Protein AF-A0A6A8LWR1-F1 (afdb_monomer_lite)

InterPro domains:
  IPR032810 CCA-adding enzyme, C-terminal [PF13735] (83-205)
  IPR032828 tRNA nucleotidyltransferase/poly(A) polymerase, RNA and SrmB- binding domain [PF12627] (9-65)
  IPR050264 Bacterial CCA-adding enzyme typ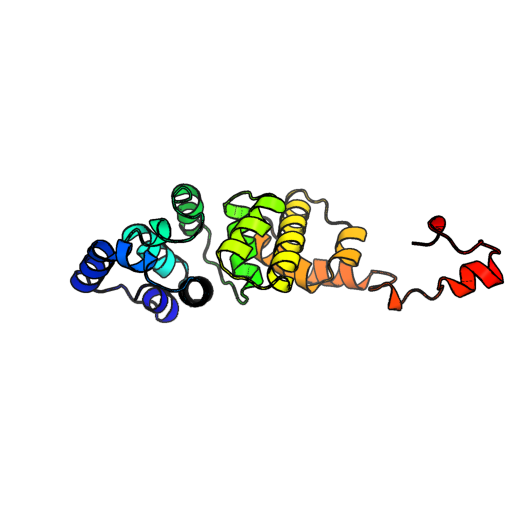e 3 subfamily [PTHR46173] (1-205)

Organism: NCBI:txid1624

Radius of gyration: 21.22 Å; chains: 1; bounding box: 56×38×58 Å

pLDDT: mean 91.08, std 9.25, range [51.62, 98.62]

Secondary structure (DSSP, 8-state):
-HHHHHHHT-PPPHHHHHHHHHTGGGGGGS-HHHHHHHHHHHHTSSSHHHHHHHHHHTTGGGGSTTTTT-HHHHHHHHTSPS----SHHHHHHHHHHHTT--HHHHHHHHHHTT--HHHHHHHHHHHHHHHHHHTT---HHHHHHHHHHHHHHHHHHHHHTT----HHHHHHHHHT-S-SSGGG-S--HHHHHHTS-PPSSGGG-

Structure (mmCIF, N/CA/C/O backbone):
data_AF-A0A6A8LWR1-F1
#
_entry.id   AF-A0A6A8LWR1-F1
#
loop_
_atom_site.group_PDB
_atom_site.id
_atom_site.type_symbol
_atom_site.label_atom_id
_atom_site.label_alt_id
_atom_site.label_comp_id
_atom_site.label_asym_id
_atom_site.label_entity_id
_atom_site.label_seq_id
_atom_site.pdbx_PDB_ins_code
_atom_site.Cartn_x
_atom_site.Cartn_y
_atom_site.Cartn_z
_atom_site.occupancy
_atom_site.B_iso_or_equiv
_atom_site.auth_seq_id
_atom_site.auth_comp_id
_atom_site.auth_asym_id
_atom_site.auth_atom_id
_atom_site.pdbx_PDB_model_num
ATOM 1 N N . ALA A 1 1 ? -17.434 -3.389 13.097 1.00 73.62 1 ALA A N 1
ATOM 2 C CA . ALA A 1 1 ? -18.080 -2.060 13.101 1.00 73.62 1 ALA A CA 1
ATOM 3 C C . ALA A 1 1 ? -17.328 -1.089 12.195 1.00 73.62 1 ALA A C 1
ATOM 5 O O . ALA A 1 1 ? -17.872 -0.743 11.162 1.00 73.62 1 ALA A O 1
ATOM 6 N N . VAL A 1 2 ? -16.062 -0.774 12.485 1.00 79.25 2 VAL A N 1
ATOM 7 C CA . VAL A 1 2 ? -15.245 0.170 11.692 1.00 79.25 2 VAL A CA 1
ATOM 8 C C . VAL A 1 2 ? -15.163 -0.178 10.192 1.00 79.25 2 VAL A C 1
ATOM 10 O O . VAL A 1 2 ? -15.436 0.665 9.344 1.00 79.25 2 VAL A O 1
ATOM 13 N N . ARG A 1 3 ? -14.902 -1.450 9.836 1.00 87.12 3 ARG A N 1
ATOM 14 C CA . ARG A 1 3 ? -14.965 -1.911 8.430 1.00 87.12 3 ARG A CA 1
ATOM 15 C C . ARG A 1 3 ? -16.322 -1.615 7.782 1.00 87.12 3 ARG A C 1
ATOM 17 O O . ARG A 1 3 ? -16.387 -1.202 6.631 1.00 87.12 3 ARG A O 1
ATOM 24 N N . PHE A 1 4 ? -17.413 -1.842 8.509 1.00 77.12 4 PHE A N 1
ATOM 25 C CA . PHE A 1 4 ? -18.757 -1.627 7.981 1.00 77.12 4 PHE A CA 1
ATOM 26 C C . PHE A 1 4 ? -19.045 -0.143 7.754 1.00 77.12 4 PHE A C 1
ATOM 28 O O . PHE A 1 4 ? -19.647 0.167 6.732 1.00 77.12 4 PHE A O 1
ATOM 35 N N . GLY A 1 5 ? -18.557 0.755 8.618 1.00 75.38 5 GLY A N 1
ATOM 36 C CA . GLY A 1 5 ? -18.636 2.199 8.379 1.00 75.38 5 GLY A CA 1
ATOM 37 C C . GLY A 1 5 ? -17.991 2.593 7.048 1.00 75.38 5 GLY A C 1
ATOM 38 O O . GLY A 1 5 ? -18.550 3.386 6.297 1.00 75.38 5 GLY A O 1
ATOM 39 N N . SER A 1 6 ? -16.887 1.933 6.679 1.00 80.69 6 SER A N 1
ATOM 40 C CA . SER A 1 6 ? -16.267 2.113 5.363 1.00 80.69 6 SER A CA 1
ATOM 41 C C . SER A 1 6 ? -17.041 1.483 4.197 1.00 80.69 6 SER A C 1
ATOM 43 O O . SER A 1 6 ? -17.191 2.092 3.137 1.00 80.69 6 SER A O 1
ATOM 45 N N . GLN A 1 7 ? -17.526 0.250 4.355 1.00 79.62 7 GLN A N 1
ATOM 46 C CA . GLN A 1 7 ? -18.197 -0.482 3.274 1.00 79.62 7 GLN A CA 1
ATOM 47 C C . GLN A 1 7 ? -19.598 0.053 2.961 1.00 79.62 7 GLN A C 1
ATOM 49 O O . GLN A 1 7 ? -20.022 0.015 1.808 1.00 79.62 7 GLN A O 1
ATOM 54 N N . LEU A 1 8 ? -20.312 0.520 3.984 1.00 79.12 8 LEU A N 1
ATOM 55 C CA . LEU A 1 8 ? -21.716 0.921 3.910 1.00 79.12 8 LEU A CA 1
ATOM 56 C C . LEU A 1 8 ? -21.918 2.434 4.081 1.00 79.12 8 LEU A C 1
ATOM 58 O O . LEU A 1 8 ? -23.056 2.884 4.018 1.00 79.12 8 LEU A O 1
ATOM 62 N N . ASP A 1 9 ? -20.838 3.203 4.259 1.00 77.44 9 ASP A N 1
ATOM 63 C CA . ASP A 1 9 ? -20.858 4.669 4.356 1.00 77.44 9 ASP A CA 1
ATOM 64 C C . ASP A 1 9 ? -21.800 5.187 5.458 1.00 77.44 9 ASP A C 1
ATOM 66 O O . ASP A 1 9 ? -22.631 6.069 5.250 1.00 77.44 9 ASP A O 1
ATOM 70 N N . PHE A 1 10 ? -21.694 4.596 6.652 1.00 78.25 10 PHE A N 1
ATOM 71 C CA . PHE A 1 10 ? -22.431 5.039 7.836 1.00 78.25 10 PHE A CA 1
ATOM 72 C C . PHE A 1 10 ? -21.485 5.342 8.991 1.00 78.25 10 PHE A C 1
ATOM 74 O O . PHE A 1 10 ? -20.369 4.829 9.070 1.00 78.25 10 PHE A O 1
ATOM 81 N N . LYS A 1 11 ? -21.971 6.159 9.922 1.00 78.94 11 LYS A N 1
ATOM 82 C CA . LYS A 1 11 ? -21.266 6.504 11.152 1.00 78.94 11 LYS A CA 1
ATOM 83 C C . LYS A 1 11 ? -21.634 5.526 12.260 1.00 78.94 11 LYS A C 1
ATOM 85 O O . LYS A 1 11 ? -22.820 5.321 12.522 1.00 78.94 11 LYS A O 1
ATOM 90 N N . VAL A 1 12 ? -20.636 4.957 12.931 1.00 83.12 12 VAL A N 1
ATOM 91 C CA . VAL A 1 12 ? -20.882 4.107 14.104 1.00 83.12 12 VAL A CA 1
ATOM 92 C C . VAL A 1 12 ? -21.600 4.911 15.196 1.00 83.12 12 VAL A C 1
ATOM 94 O O . VAL A 1 12 ? -21.228 6.043 15.509 1.00 83.12 12 VAL A O 1
ATOM 97 N N . GLU A 1 13 ? -22.658 4.318 15.746 1.00 90.31 13 GLU A N 1
ATOM 98 C CA . GLU A 1 13 ? -23.455 4.869 16.843 1.00 90.31 13 GLU A CA 1
ATOM 99 C C . GLU A 1 13 ? -22.576 5.115 18.089 1.00 90.31 13 GLU A C 1
ATOM 101 O O . GLU A 1 13 ? -21.573 4.430 18.295 1.00 90.31 13 GLU A O 1
ATOM 106 N N . LEU A 1 14 ? -22.887 6.148 18.878 1.00 88.94 14 LEU A N 1
ATOM 107 C CA . LEU A 1 14 ? -21.969 6.688 19.887 1.00 88.94 14 LEU A CA 1
ATOM 108 C C . LEU A 1 14 ? -21.644 5.685 21.003 1.00 88.94 14 LEU A C 1
ATOM 110 O O . LEU A 1 14 ? -20.476 5.554 21.377 1.00 88.94 14 LEU A O 1
ATOM 114 N N . ASP A 1 15 ? -22.635 4.957 21.511 1.00 92.00 15 ASP A N 1
ATOM 115 C CA . ASP A 1 15 ? -22.423 3.956 22.557 1.00 92.00 15 ASP A CA 1
ATOM 116 C C . ASP A 1 15 ? -21.593 2.787 22.025 1.00 92.00 15 ASP A C 1
ATOM 118 O O . ASP A 1 15 ? -20.645 2.337 22.675 1.00 92.00 15 ASP A O 1
ATOM 122 N N . THR A 1 16 ? -21.864 2.365 20.789 1.00 90.25 16 THR A N 1
ATOM 123 C CA . THR A 1 16 ? -21.061 1.367 20.075 1.00 90.25 16 THR A CA 1
ATOM 124 C C . THR A 1 16 ? -19.616 1.838 19.894 1.00 90.25 16 THR A C 1
ATOM 126 O O . THR A 1 16 ? -18.676 1.081 20.141 1.00 90.25 16 THR A O 1
ATOM 129 N N . PHE A 1 17 ? -19.411 3.094 19.502 1.00 91.94 17 PHE A N 1
ATOM 130 C CA . PHE A 1 17 ? -18.089 3.694 19.345 1.00 91.94 17 PHE A CA 1
ATOM 131 C C . PHE A 1 17 ? -17.318 3.705 20.674 1.00 91.94 17 PHE A C 1
ATOM 133 O O . PHE A 1 17 ? -16.168 3.261 20.738 1.00 91.94 17 PHE A O 1
ATOM 140 N N . ASN A 1 18 ? -17.966 4.150 21.753 1.00 91.81 18 ASN A N 1
ATOM 141 C CA . ASN A 1 18 ? -17.380 4.188 23.092 1.00 91.81 18 ASN A CA 1
ATOM 142 C C . ASN A 1 18 ? -17.035 2.782 23.596 1.00 91.81 18 ASN A C 1
ATOM 144 O O . ASN A 1 18 ? -15.966 2.573 24.177 1.00 91.81 18 ASN A O 1
ATOM 148 N N . ALA A 1 19 ? -17.899 1.800 23.326 1.00 93.06 19 ALA A N 1
ATOM 149 C CA . ALA A 1 19 ? -17.640 0.404 23.641 1.00 93.06 19 ALA A CA 1
ATOM 150 C C . ALA A 1 19 ? -16.419 -0.134 22.880 1.00 93.06 19 ALA A C 1
ATOM 152 O O . ALA A 1 19 ? -15.588 -0.811 23.486 1.00 93.06 19 ALA A O 1
ATOM 153 N N . ILE A 1 20 ? -16.256 0.193 21.592 1.00 92.31 20 ILE A N 1
ATOM 154 C CA . ILE A 1 20 ? -15.068 -0.200 20.815 1.00 92.31 20 ILE A CA 1
ATOM 155 C C . ILE A 1 20 ? -13.811 0.420 21.421 1.00 92.31 20 ILE A C 1
ATOM 157 O O . ILE A 1 20 ? -12.854 -0.300 21.687 1.00 92.31 20 ILE A O 1
ATOM 161 N N . LYS A 1 21 ? -13.820 1.730 21.692 1.00 93.06 21 LYS A N 1
ATOM 162 C CA . LYS A 1 21 ? -12.658 2.430 22.253 1.00 93.06 21 LYS A CA 1
ATOM 163 C C . LYS A 1 21 ? -12.248 1.874 23.618 1.00 93.06 21 LYS A C 1
ATOM 165 O O . LYS A 1 21 ? -11.067 1.650 23.854 1.00 93.06 21 LYS A O 1
ATOM 170 N N . LYS A 1 22 ? -13.215 1.598 24.501 1.00 94.69 22 LYS A N 1
ATOM 171 C CA . LYS A 1 22 ? -12.967 1.001 25.826 1.00 94.69 22 LYS A CA 1
ATOM 172 C C . LYS A 1 22 ? -12.349 -0.399 25.732 1.00 94.69 22 LYS A C 1
ATOM 174 O O . LYS A 1 22 ? -11.540 -0.776 26.576 1.00 94.69 22 LYS A O 1
ATOM 179 N N . ASN A 1 23 ? -12.731 -1.167 24.714 1.00 94.00 23 ASN A N 1
ATOM 180 C CA . ASN A 1 23 ? -12.333 -2.563 24.541 1.00 94.00 23 ASN A CA 1
ATOM 181 C C . ASN A 1 23 ? -11.267 -2.771 23.452 1.00 94.00 23 ASN A C 1
ATOM 183 O O . ASN A 1 23 ? -10.997 -3.911 23.082 1.00 94.00 23 ASN A O 1
ATOM 187 N N . SER A 1 24 ? -10.647 -1.706 22.939 1.00 92.12 24 SER A N 1
ATOM 188 C CA . SER A 1 24 ? -9.679 -1.763 21.831 1.00 92.12 24 SER A CA 1
ATOM 189 C C . SER A 1 24 ? -8.493 -2.688 22.130 1.00 92.12 24 SER A C 1
ATOM 191 O O . SER A 1 24 ? -8.073 -3.443 21.257 1.00 92.12 24 SER A O 1
ATOM 193 N N . HIS A 1 25 ? -8.045 -2.733 23.387 1.00 92.94 25 HIS A N 1
ATOM 194 C CA . HIS A 1 25 ? -6.998 -3.638 23.874 1.00 92.94 25 HIS A CA 1
ATOM 195 C C . HIS A 1 25 ? -7.298 -5.132 23.677 1.00 92.94 25 HIS A C 1
ATOM 197 O O . HIS A 1 25 ? -6.378 -5.943 23.585 1.00 92.94 25 HIS A O 1
ATOM 203 N N . LEU A 1 26 ? -8.571 -5.527 23.566 1.00 94.00 26 LEU A N 1
ATOM 204 C CA . LEU A 1 26 ? -8.938 -6.920 23.295 1.00 94.00 26 LEU A CA 1
ATOM 205 C C . LEU A 1 26 ? -8.532 -7.369 21.886 1.00 94.00 26 LEU A C 1
ATOM 207 O O . LEU A 1 26 ? -8.500 -8.572 21.624 1.00 94.00 26 LEU A O 1
ATOM 211 N N . LEU A 1 27 ? -8.181 -6.436 20.993 1.00 93.25 27 LEU A N 1
ATOM 212 C CA . LEU A 1 27 ? -7.682 -6.753 19.658 1.00 93.25 27 LEU A CA 1
ATOM 213 C C . LEU A 1 27 ? -6.388 -7.585 19.710 1.00 93.25 27 LEU A C 1
ATOM 215 O O . LEU A 1 27 ? -6.191 -8.431 18.845 1.00 93.25 27 LEU A O 1
ATOM 219 N N . GLU A 1 28 ? -5.578 -7.459 20.771 1.00 92.44 28 GLU A N 1
ATOM 220 C CA . GLU A 1 28 ? -4.393 -8.306 21.004 1.00 92.44 28 GLU A CA 1
ATOM 221 C C . GLU A 1 28 ? -4.725 -9.800 21.145 1.00 92.44 28 GLU A C 1
ATOM 223 O O . GLU A 1 28 ? -3.859 -10.658 20.981 1.00 92.44 28 GLU A O 1
ATOM 228 N N . LYS A 1 29 ? -5.978 -10.134 21.482 1.00 94.62 29 LYS A N 1
ATOM 229 C CA . LYS A 1 29 ? -6.449 -11.522 21.599 1.00 94.62 29 LYS A CA 1
ATOM 230 C C . LYS A 1 29 ? -6.962 -12.083 20.272 1.00 94.62 29 LYS A C 1
ATOM 232 O O . LYS A 1 29 ? -7.339 -13.253 20.212 1.00 94.62 29 LYS A O 1
ATOM 237 N N . ILE A 1 30 ? -7.001 -11.273 19.214 1.00 95.38 30 ILE A N 1
ATOM 238 C CA . ILE A 1 30 ? -7.493 -11.667 17.895 1.00 95.38 30 ILE A CA 1
ATOM 239 C C . ILE A 1 30 ? -6.321 -12.101 17.013 1.00 95.38 30 ILE A C 1
ATOM 241 O O . ILE A 1 30 ? -5.281 -11.452 16.962 1.00 95.38 30 ILE A O 1
ATOM 245 N N . ALA A 1 31 ? -6.504 -13.205 16.286 1.00 96.69 31 ALA A N 1
ATOM 246 C CA . ALA A 1 31 ? -5.520 -13.679 15.317 1.00 96.69 31 ALA A CA 1
ATOM 247 C C . ALA A 1 31 ? -5.224 -12.607 14.253 1.00 96.69 31 ALA A C 1
ATOM 249 O O . ALA A 1 31 ? -6.152 -12.026 13.678 1.00 96.69 31 ALA A O 1
ATOM 250 N N . ILE A 1 32 ? -3.941 -12.386 13.958 1.00 97.12 32 ILE A N 1
ATOM 251 C CA . ILE A 1 32 ? -3.498 -11.331 13.040 1.00 97.12 32 ILE A CA 1
ATOM 252 C C . ILE A 1 32 ? -4.075 -11.514 11.635 1.00 97.12 32 ILE A C 1
ATOM 254 O O . ILE A 1 32 ? -4.455 -10.535 11.007 1.00 97.12 32 ILE A O 1
ATOM 258 N N . GLU A 1 33 ? -4.236 -12.748 11.163 1.00 95.81 33 GLU A N 1
ATOM 259 C CA . GLU A 1 33 ? -4.841 -13.061 9.866 1.00 95.81 33 GLU A CA 1
ATOM 260 C C . GLU A 1 33 ? -6.266 -12.493 9.749 1.00 95.81 33 GLU A C 1
ATOM 262 O O . GLU A 1 33 ? -6.672 -12.022 8.687 1.00 95.81 33 GLU A O 1
ATOM 267 N N . ARG A 1 34 ? -7.032 -12.476 10.850 1.00 96.06 34 ARG A N 1
ATOM 268 C CA . ARG A 1 34 ? -8.371 -11.866 10.865 1.00 96.06 34 ARG A CA 1
ATOM 269 C C . ARG A 1 34 ? -8.287 -10.347 10.814 1.00 96.06 34 ARG A C 1
ATOM 271 O O . ARG A 1 34 ? -9.041 -9.731 10.069 1.00 96.06 34 ARG A O 1
ATOM 278 N N . ILE A 1 35 ? -7.372 -9.753 11.581 1.00 96.00 35 ILE A N 1
ATOM 279 C CA . ILE A 1 35 ? -7.149 -8.299 11.577 1.00 96.00 35 ILE A CA 1
ATOM 280 C C . ILE A 1 35 ? -6.714 -7.845 10.179 1.00 96.00 35 ILE A C 1
ATOM 282 O O . ILE A 1 35 ? -7.239 -6.857 9.675 1.00 96.00 35 ILE A O 1
ATOM 286 N N . HIS A 1 36 ? -5.832 -8.603 9.523 1.00 97.25 36 HIS A N 1
ATOM 287 C CA . HIS A 1 36 ? -5.404 -8.376 8.146 1.00 97.25 36 HIS A CA 1
ATOM 288 C C . HIS A 1 36 ? -6.610 -8.306 7.202 1.00 97.25 36 HIS A C 1
ATOM 290 O O . HIS A 1 36 ? -6.825 -7.276 6.564 1.00 97.25 36 HIS A O 1
ATOM 296 N N . VAL A 1 37 ? -7.439 -9.352 7.140 1.00 96.56 37 VAL A N 1
ATOM 297 C CA . VAL A 1 37 ? -8.595 -9.378 6.225 1.00 96.56 37 VAL A CA 1
ATOM 298 C C . VAL A 1 37 ? -9.526 -8.180 6.445 1.00 96.56 37 VAL A C 1
ATOM 300 O O . VAL A 1 37 ? -10.045 -7.609 5.485 1.00 96.56 37 VAL A O 1
ATOM 303 N N . GLU A 1 38 ? -9.742 -7.779 7.697 1.00 96.00 38 GLU A N 1
ATOM 304 C CA . GLU A 1 38 ? -10.587 -6.628 8.020 1.00 96.00 38 GLU A CA 1
ATOM 305 C C . GLU A 1 38 ? -9.933 -5.288 7.648 1.00 96.00 38 GLU A C 1
ATOM 307 O O . GLU A 1 38 ? -10.632 -4.402 7.158 1.00 96.00 38 GLU A O 1
ATOM 312 N N . TRP A 1 39 ? -8.614 -5.155 7.818 1.00 96.31 39 TRP A N 1
ATOM 313 C CA . TRP A 1 39 ? -7.837 -3.983 7.406 1.00 96.31 39 TRP A CA 1
ATOM 314 C C . TRP A 1 39 ? -7.894 -3.762 5.892 1.00 96.31 39 TRP A C 1
ATOM 316 O O . TRP A 1 39 ? -8.238 -2.671 5.439 1.00 96.31 39 TRP A O 1
ATOM 326 N N . VAL A 1 40 ? -7.649 -4.812 5.105 1.00 97.19 40 VAL A N 1
ATOM 327 C CA . VAL A 1 40 ? -7.724 -4.733 3.638 1.00 97.19 40 VAL A CA 1
ATOM 328 C C . VAL A 1 40 ? -9.138 -4.351 3.206 1.00 97.19 40 VAL A C 1
ATOM 330 O O . VAL A 1 40 ? -9.322 -3.402 2.450 1.00 97.19 40 VAL A O 1
ATOM 333 N N . LYS A 1 41 ? -10.175 -4.998 3.754 1.00 95.94 41 LYS A N 1
ATOM 334 C CA . LYS A 1 41 ? -11.569 -4.657 3.420 1.00 95.94 41 LYS A CA 1
ATOM 335 C C . LYS A 1 41 ? -11.982 -3.243 3.829 1.00 95.94 41 LYS A C 1
ATOM 337 O O . LYS A 1 41 ? -12.896 -2.698 3.216 1.00 95.94 41 LYS A O 1
ATOM 342 N N . LEU A 1 42 ? -11.374 -2.679 4.871 1.00 95.69 42 LEU A N 1
ATOM 343 C CA . LEU A 1 42 ? -11.592 -1.291 5.269 1.00 95.69 42 LEU A CA 1
ATOM 344 C C . LEU A 1 42 ? -11.039 -0.345 4.199 1.00 95.69 42 LEU A C 1
ATOM 346 O O . LEU A 1 42 ? -11.737 0.570 3.784 1.00 95.69 42 LEU A O 1
ATOM 350 N N . LEU A 1 43 ? -9.824 -0.584 3.705 1.00 95.75 43 LEU A N 1
ATOM 351 C CA . LEU A 1 43 ? -9.216 0.260 2.672 1.00 95.75 43 LEU A CA 1
ATOM 352 C C . LEU A 1 43 ? -9.839 0.077 1.277 1.00 95.75 43 LEU A C 1
ATOM 354 O O . LEU A 1 43 ? -9.849 1.021 0.491 1.00 95.75 43 LEU A O 1
ATOM 358 N N . LEU A 1 44 ? -10.396 -1.102 0.990 1.00 95.44 44 LEU A N 1
ATOM 359 C CA . LEU A 1 44 ? -11.162 -1.389 -0.233 1.00 95.44 44 LEU A CA 1
ATOM 360 C C . LEU A 1 44 ? -12.637 -0.952 -0.153 1.00 95.44 44 LEU A C 1
ATOM 362 O O . LEU A 1 44 ? -13.405 -1.179 -1.090 1.00 95.44 44 LEU A O 1
ATOM 366 N N . GLY A 1 45 ? -13.073 -0.393 0.979 1.00 92.44 45 GLY A N 1
ATOM 367 C CA . GLY A 1 45 ? -14.456 0.030 1.182 1.00 92.44 45 GLY A CA 1
ATOM 368 C C . GLY A 1 45 ? -14.869 1.193 0.276 1.00 92.44 45 GLY A C 1
ATOM 369 O O . GLY A 1 45 ? -14.048 1.839 -0.370 1.00 92.44 45 GLY A O 1
ATOM 370 N N . LYS A 1 46 ? -16.173 1.487 0.244 1.00 89.56 46 LYS A N 1
ATOM 371 C CA . LYS A 1 46 ? -16.724 2.610 -0.532 1.00 89.56 46 LYS A CA 1
ATOM 372 C C . LYS A 1 46 ? -16.218 3.958 -0.007 1.00 89.56 46 LYS A C 1
ATOM 374 O O . LYS A 1 46 ? -15.958 4.859 -0.796 1.00 89.56 46 LYS A O 1
ATOM 379 N N . ASN A 1 47 ? -16.082 4.078 1.313 1.00 90.44 47 ASN A N 1
ATOM 380 C CA . ASN A 1 47 ? -15.555 5.256 1.991 1.00 90.44 47 ASN A CA 1
ATOM 381 C C . ASN A 1 47 ? -14.405 4.851 2.938 1.00 90.44 47 ASN A C 1
ATOM 383 O O . ASN A 1 47 ? -14.605 4.683 4.148 1.00 90.44 47 ASN A O 1
ATOM 387 N N . PRO A 1 48 ? -13.184 4.623 2.419 1.00 93.50 48 PRO A N 1
ATOM 388 C CA . PRO A 1 48 ? -12.053 4.175 3.234 1.00 93.50 48 PRO A CA 1
ATOM 389 C C . PRO A 1 48 ? -11.637 5.221 4.273 1.00 93.50 48 PRO A C 1
ATOM 391 O O . PRO A 1 48 ? -11.248 4.861 5.383 1.00 93.50 48 PRO A O 1
ATOM 394 N N . LYS A 1 49 ? -11.796 6.516 3.967 1.00 92.88 49 LYS A N 1
ATOM 395 C CA . LYS A 1 49 ? -11.473 7.615 4.887 1.00 92.88 49 LYS A 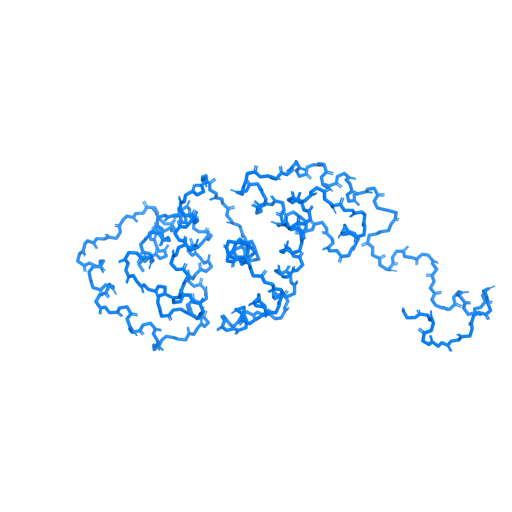CA 1
ATOM 396 C C . LYS A 1 49 ? -12.328 7.590 6.149 1.00 92.88 49 LYS A C 1
ATOM 398 O O . LYS A 1 49 ? -11.782 7.731 7.238 1.00 92.88 49 LYS A O 1
ATOM 403 N N . GLN A 1 50 ? -13.638 7.364 6.032 1.00 91.44 50 GLN A N 1
ATOM 404 C CA . GLN A 1 50 ? -14.508 7.266 7.209 1.00 91.44 50 GLN A CA 1
ATOM 405 C C . GLN A 1 50 ? -14.100 6.093 8.111 1.00 91.44 50 GLN A C 1
ATOM 407 O O . GLN A 1 50 ? -13.951 6.268 9.320 1.00 91.44 50 GLN A O 1
ATOM 412 N N . GLY A 1 51 ? -13.848 4.916 7.526 1.00 92.06 51 GLY A N 1
ATOM 413 C CA . GLY A 1 51 ? -13.370 3.757 8.285 1.00 92.06 51 GLY A CA 1
ATOM 414 C C . GLY A 1 51 ? -12.016 4.005 8.945 1.00 92.06 51 GLY A C 1
ATOM 415 O O . GLY A 1 51 ? -11.828 3.681 10.114 1.00 92.06 51 GLY A O 1
ATOM 416 N N . LEU A 1 52 ? -11.076 4.625 8.229 1.00 94.56 52 LEU A N 1
ATOM 417 C CA . LEU A 1 52 ? -9.758 4.944 8.768 1.00 94.56 52 LEU A CA 1
ATOM 418 C C . LEU A 1 52 ? -9.835 5.993 9.888 1.00 94.56 52 LEU A C 1
ATOM 420 O O . LEU A 1 52 ? -9.138 5.872 10.893 1.00 94.56 52 LEU A O 1
ATOM 424 N N . LYS A 1 53 ? -10.720 6.985 9.764 1.00 94.00 53 LYS A N 1
ATOM 425 C CA . LYS A 1 53 ? -10.974 7.968 10.820 1.00 94.00 53 LYS A CA 1
ATOM 426 C C . LYS A 1 53 ? -11.478 7.288 12.092 1.00 94.00 53 LYS A C 1
ATOM 428 O O . LYS A 1 53 ? -10.932 7.515 13.165 1.00 94.00 53 LYS A O 1
ATOM 433 N N . GLU A 1 54 ? -12.470 6.410 11.978 1.00 92.94 54 GLU A N 1
ATOM 434 C CA . GLU A 1 54 ? -12.977 5.650 13.125 1.00 92.94 54 GLU A CA 1
ATOM 435 C C . GLU A 1 54 ? -11.913 4.714 13.719 1.00 92.94 54 GLU A C 1
ATOM 437 O O . GLU A 1 54 ? -11.806 4.606 14.940 1.00 92.94 54 GLU A O 1
ATOM 442 N N . PHE A 1 55 ? -11.090 4.076 12.883 1.00 95.31 55 PHE A N 1
ATOM 443 C CA . PHE A 1 55 ? -9.961 3.243 13.314 1.00 95.31 55 PHE A CA 1
ATOM 444 C C . PHE A 1 55 ? -8.949 4.021 14.172 1.00 95.31 55 PHE A C 1
ATOM 446 O O . PHE A 1 55 ? -8.448 3.497 15.170 1.00 95.31 55 PHE A O 1
ATOM 453 N N . LEU A 1 56 ? -8.685 5.280 13.812 1.00 95.75 56 LEU A N 1
ATOM 454 C CA . LEU A 1 56 ? -7.817 6.181 14.568 1.00 95.75 56 LEU A CA 1
ATOM 455 C C . LEU A 1 56 ? -8.491 6.692 15.848 1.00 95.75 56 LEU A C 1
ATOM 457 O O . LEU A 1 56 ? -7.905 6.584 16.924 1.00 95.75 56 LEU A O 1
ATOM 461 N N . ASP A 1 57 ? -9.731 7.180 15.759 1.00 94.69 57 ASP A N 1
ATOM 462 C CA . ASP A 1 57 ? -10.450 7.784 16.891 1.00 94.69 57 ASP A CA 1
ATOM 463 C C . ASP A 1 57 ? -10.748 6.762 18.017 1.00 94.69 57 ASP A C 1
ATOM 465 O O . ASP A 1 57 ? -10.788 7.115 19.207 1.00 94.69 57 ASP A O 1
ATOM 469 N N . THR A 1 58 ? -10.933 5.486 17.646 1.00 94.44 58 THR A N 1
ATOM 470 C CA . THR A 1 58 ? -11.100 4.343 18.570 1.00 94.44 58 THR A CA 1
ATOM 471 C C . THR A 1 58 ? -9.783 3.742 19.063 1.00 94.44 58 THR A C 1
ATOM 473 O O . THR A 1 58 ? -9.802 2.851 19.911 1.00 94.44 58 THR A O 1
ATOM 476 N N . GLU A 1 59 ? -8.647 4.232 18.566 1.00 95.69 59 GLU A N 1
ATOM 477 C CA . GLU A 1 59 ? -7.296 3.787 18.921 1.00 95.69 59 GLU A CA 1
ATOM 478 C C . GLU A 1 59 ? -6.979 2.315 18.607 1.00 95.69 59 GLU A C 1
ATOM 480 O O . GLU A 1 59 ? -6.001 1.767 19.116 1.00 95.69 59 GLU A O 1
ATOM 485 N N . LEU A 1 60 ? -7.757 1.669 17.730 1.00 95.50 60 LEU A N 1
ATOM 486 C CA . LEU A 1 60 ? -7.525 0.275 17.331 1.00 95.50 60 LEU A CA 1
ATOM 487 C C . LEU A 1 60 ? -6.133 0.071 16.722 1.00 95.50 60 LEU A C 1
ATOM 489 O O . LEU A 1 60 ? -5.510 -0.964 16.948 1.00 95.50 60 LEU A O 1
ATOM 493 N N . TYR A 1 61 ? -5.620 1.083 16.015 1.00 96.00 61 TYR A N 1
ATOM 494 C CA . TYR A 1 61 ? -4.289 1.063 15.407 1.00 96.00 61 TYR A CA 1
ATOM 495 C C . TYR A 1 61 ? -3.159 0.765 16.403 1.00 96.00 61 TYR A C 1
ATOM 497 O O . TYR A 1 61 ? -2.152 0.178 16.014 1.00 96.00 61 TYR A O 1
ATOM 505 N N . LYS A 1 62 ? -3.320 1.114 17.689 1.00 96.00 62 LYS A N 1
ATOM 506 C CA . LYS A 1 62 ? -2.296 0.882 18.721 1.00 96.00 62 LYS A CA 1
ATOM 507 C C . LYS A 1 62 ? -2.017 -0.602 18.956 1.00 96.00 62 LYS A C 1
ATOM 509 O O . LYS A 1 62 ? -0.916 -0.940 19.380 1.00 96.00 62 LYS A O 1
ATOM 514 N N . TYR A 1 63 ? -2.993 -1.454 18.645 1.00 95.50 63 TYR A N 1
ATOM 515 C CA . TYR A 1 63 ? -2.960 -2.902 18.846 1.00 95.50 63 TYR A CA 1
ATOM 516 C C . TYR A 1 63 ? -2.734 -3.675 17.539 1.00 95.50 63 TYR A C 1
ATOM 518 O O . TYR A 1 63 ? -2.853 -4.900 17.508 1.00 95.50 63 TYR A O 1
ATOM 526 N N . CYS A 1 64 ? -2.419 -2.973 16.447 1.00 95.62 64 CYS A N 1
ATOM 527 C CA . CYS A 1 64 ? -2.059 -3.578 15.173 1.00 95.62 64 CYS A CA 1
ATOM 528 C C . CYS A 1 64 ? -0.529 -3.670 15.016 1.00 95.62 64 CYS A C 1
ATOM 530 O O . CYS A 1 64 ? 0.191 -2.772 15.467 1.00 95.62 64 CYS A O 1
ATOM 532 N N . PRO A 1 65 ? -0.001 -4.719 14.354 1.00 95.19 65 PRO A N 1
ATOM 533 C CA . PRO A 1 65 ? 1.440 -4.893 14.200 1.00 95.19 65 PRO A CA 1
ATOM 534 C C . PRO A 1 65 ? 2.112 -3.691 13.519 1.00 95.19 65 PRO A C 1
ATOM 536 O O . PRO A 1 65 ? 1.745 -3.316 12.405 1.00 95.19 65 PRO A O 1
ATOM 539 N N . LEU A 1 66 ? 3.127 -3.125 14.181 1.00 95.81 66 LEU A N 1
ATOM 540 C CA . LEU A 1 66 ? 3.947 -1.999 13.702 1.00 95.81 66 LEU A CA 1
ATOM 541 C C . LEU A 1 66 ? 3.166 -0.709 13.373 1.00 95.81 66 LEU A C 1
ATOM 543 O O . LEU A 1 66 ? 3.624 0.099 12.569 1.00 95.81 66 LEU A O 1
ATOM 547 N N . PHE A 1 67 ? 1.981 -0.515 13.963 1.00 95.69 67 PHE A N 1
ATOM 548 C CA . PHE A 1 67 ? 1.170 0.698 13.767 1.00 95.69 67 PHE A CA 1
ATOM 549 C C . PHE A 1 67 ? 1.210 1.655 14.965 1.00 95.69 67 PHE A C 1
ATOM 551 O O . PHE A 1 67 ? 0.792 2.805 14.835 1.00 95.69 67 PHE A O 1
ATOM 558 N N . THR A 1 68 ? 1.700 1.216 16.127 1.00 93.06 68 THR A N 1
ATOM 559 C CA . THR A 1 68 ? 1.611 1.954 17.398 1.00 93.06 68 THR A CA 1
ATOM 560 C C . THR A 1 68 ? 2.179 3.378 17.323 1.00 93.06 68 THR A C 1
ATOM 562 O O . THR A 1 68 ? 1.584 4.301 17.877 1.00 93.06 68 THR A O 1
ATOM 565 N N . ASP A 1 69 ? 3.283 3.579 16.604 1.00 93.50 69 ASP A N 1
ATOM 566 C CA . ASP A 1 69 ? 3.965 4.863 16.407 1.00 93.50 69 ASP A CA 1
ATOM 567 C C . ASP A 1 69 ? 3.574 5.579 15.099 1.00 93.50 69 ASP A C 1
ATOM 569 O O . ASP A 1 69 ? 4.131 6.627 14.786 1.00 93.50 69 ASP A O 1
ATOM 573 N N . LYS A 1 70 ? 2.598 5.055 14.346 1.00 95.94 70 LYS A N 1
ATOM 574 C CA . LYS A 1 70 ? 2.244 5.508 12.986 1.00 95.94 70 LYS A CA 1
ATOM 575 C C . LYS A 1 70 ? 1.008 6.386 12.894 1.00 95.94 70 LYS A C 1
ATOM 577 O O . LYS A 1 70 ? 0.409 6.518 11.828 1.00 95.94 70 LYS A O 1
ATOM 582 N N . TYR A 1 71 ? 0.602 7.002 14.002 1.00 96.06 71 TYR A N 1
ATOM 583 C CA . TYR A 1 71 ? -0.599 7.838 14.028 1.00 96.06 71 TYR A CA 1
ATOM 584 C C . TYR A 1 71 ? -0.531 8.996 13.023 1.00 96.06 71 TYR A C 1
ATOM 586 O O . TYR A 1 71 ? -1.503 9.240 12.313 1.00 96.06 71 TYR A O 1
ATOM 594 N N . ALA A 1 72 ? 0.600 9.706 12.946 1.00 96.75 72 ALA A N 1
ATOM 595 C CA . ALA A 1 72 ? 0.740 10.864 12.063 1.00 96.75 72 ALA A CA 1
ATOM 596 C C . ALA A 1 72 ? 0.683 10.455 10.583 1.00 96.75 72 ALA A C 1
ATOM 598 O O . ALA A 1 72 ? -0.020 11.081 9.789 1.00 96.75 72 ALA A O 1
ATOM 599 N N . GLU A 1 73 ? 1.375 9.376 10.227 1.00 97.00 73 GLU A N 1
ATOM 600 C CA . GLU A 1 73 ? 1.395 8.828 8.879 1.00 97.00 73 GLU A CA 1
ATOM 601 C C . GLU A 1 73 ? 0.016 8.285 8.481 1.00 97.00 73 GLU A C 1
ATOM 603 O O . GLU A 1 73 ? -0.499 8.656 7.428 1.00 97.00 73 GLU A O 1
ATOM 608 N N . LEU A 1 74 ? -0.647 7.503 9.341 1.00 96.88 74 LEU A N 1
ATOM 609 C CA . LEU A 1 74 ? -2.015 7.031 9.098 1.00 96.88 74 LEU A CA 1
ATOM 610 C C . LEU A 1 74 ? -2.999 8.197 8.959 1.00 96.88 74 LEU A C 1
ATOM 612 O O . LEU A 1 74 ? -3.815 8.209 8.039 1.00 96.88 74 LEU A O 1
ATOM 616 N N . LYS A 1 75 ? -2.902 9.210 9.827 1.00 96.88 75 LYS A N 1
ATOM 617 C CA . LYS A 1 75 ? -3.740 10.411 9.742 1.00 96.88 75 LYS A CA 1
ATOM 618 C C . LYS A 1 75 ? -3.532 11.148 8.418 1.00 96.88 75 LYS A C 1
ATOM 620 O O . LYS A 1 75 ? -4.504 11.635 7.854 1.00 96.88 75 LYS A O 1
ATOM 625 N N . SER A 1 76 ? -2.311 11.175 7.879 1.00 96.12 76 SER A N 1
ATOM 626 C CA . SER A 1 76 ? -2.025 11.832 6.594 1.00 96.12 76 SER A CA 1
ATOM 627 C C . SER A 1 76 ? -2.787 11.235 5.402 1.00 96.12 76 SER A C 1
ATOM 629 O O . SER A 1 76 ? -3.000 11.928 4.413 1.00 96.12 76 SER A O 1
ATOM 631 N N . ILE A 1 77 ? -3.255 9.983 5.497 1.00 95.88 77 ILE A N 1
ATOM 632 C CA . ILE A 1 77 ? -4.097 9.351 4.468 1.00 95.88 77 ILE A CA 1
ATOM 633 C C . ILE A 1 77 ? -5.477 10.025 4.398 1.00 95.88 77 ILE A C 1
ATOM 635 O O . ILE A 1 77 ? -6.069 10.108 3.323 1.00 95.88 77 ILE A O 1
ATOM 639 N N . LEU A 1 78 ? -5.990 10.539 5.522 1.00 94.94 78 LEU A N 1
ATOM 640 C CA . LEU A 1 78 ? -7.272 11.252 5.564 1.00 94.94 78 LEU A CA 1
ATOM 641 C C . LEU A 1 78 ? -7.220 12.595 4.823 1.00 94.94 78 LEU A C 1
ATOM 643 O O . LEU A 1 78 ? -8.251 13.048 4.333 1.00 94.94 78 LEU A O 1
ATOM 647 N N . GLU A 1 79 ? -6.028 13.185 4.711 1.00 94.00 79 GLU A N 1
ATOM 648 C CA . GLU A 1 79 ? -5.780 14.468 4.039 1.00 94.00 79 GLU A CA 1
ATOM 649 C C . GLU A 1 79 ? -5.612 14.329 2.515 1.00 94.00 79 GLU A C 1
ATOM 651 O O . GLU A 1 79 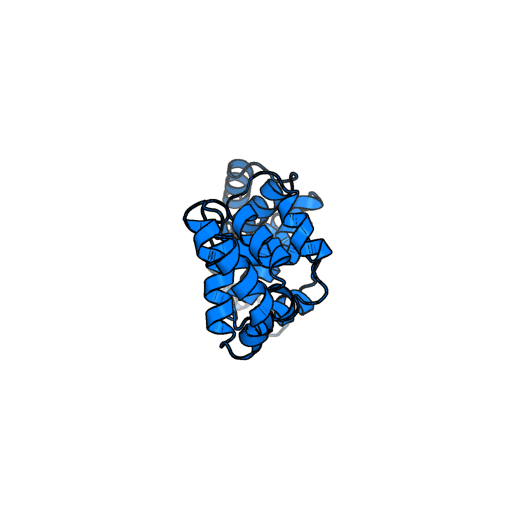? -5.511 15.326 1.803 1.00 94.00 79 GLU A O 1
ATOM 656 N N . LEU A 1 80 ? -5.561 13.099 1.990 1.00 92.44 80 LEU A N 1
ATOM 657 C CA . LEU A 1 80 ? -5.499 12.854 0.547 1.00 92.44 80 LEU A CA 1
ATOM 658 C C . LEU A 1 80 ? -6.810 13.270 -0.127 1.00 92.44 80 LEU A C 1
ATOM 660 O O . LEU A 1 80 ? -7.856 13.334 0.517 1.00 92.44 80 LEU A O 1
ATOM 664 N N . SER A 1 81 ? -6.794 13.497 -1.442 1.00 88.19 81 SER A N 1
ATOM 665 C CA . SER A 1 81 ? -8.035 13.574 -2.223 1.00 88.19 81 SER A CA 1
ATOM 666 C C . SER A 1 81 ? -8.803 12.251 -2.138 1.00 88.19 81 SER A C 1
ATOM 668 O O . SER A 1 81 ? -8.292 11.242 -1.648 1.00 88.19 81 SER A O 1
ATOM 670 N N . ASP A 1 82 ? -10.078 12.252 -2.522 1.00 87.75 82 ASP A N 1
ATOM 671 C CA . ASP A 1 82 ? -10.846 11.008 -2.529 1.00 87.75 82 ASP A CA 1
ATOM 672 C C . ASP A 1 82 ? -10.177 9.978 -3.433 1.00 87.75 82 ASP A C 1
ATOM 674 O O . ASP A 1 82 ? -9.807 10.258 -4.574 1.00 87.75 82 ASP A O 1
ATOM 678 N N . PHE A 1 83 ? -9.993 8.784 -2.881 1.00 92.94 83 PHE A N 1
ATOM 679 C CA . PHE A 1 83 ? -9.246 7.719 -3.516 1.00 92.94 83 PHE A CA 1
ATOM 680 C C . PHE A 1 83 ? -10.015 6.411 -3.461 1.00 92.94 83 PHE A C 1
ATOM 682 O O . PHE A 1 83 ? -10.850 6.179 -2.585 1.00 92.94 83 PHE A O 1
ATOM 689 N N . LYS A 1 84 ? -9.679 5.538 -4.405 1.00 93.50 84 LYS A N 1
ATOM 690 C CA . LYS A 1 84 ? -10.180 4.176 -4.470 1.00 93.50 84 LYS A CA 1
ATOM 691 C C . LYS A 1 84 ? -9.006 3.226 -4.637 1.00 93.50 84 LYS A C 1
ATOM 693 O O . LYS A 1 84 ? -8.132 3.461 -5.472 1.00 93.50 84 LYS A O 1
ATOM 698 N N . LEU A 1 85 ? -9.034 2.166 -3.846 1.00 96.25 85 LEU A N 1
ATOM 699 C CA . LEU A 1 85 ? -8.148 1.019 -3.955 1.00 96.25 85 LEU A CA 1
ATOM 700 C C . LEU A 1 85 ? -9.008 -0.185 -4.345 1.00 96.25 85 LEU A C 1
ATOM 702 O O . LEU A 1 85 ? -10.171 -0.279 -3.947 1.00 96.25 85 LEU A O 1
ATOM 706 N N . ASN A 1 86 ? -8.453 -1.076 -5.151 1.00 95.00 86 ASN A N 1
ATOM 707 C CA . ASN A 1 86 ? -9.149 -2.215 -5.737 1.00 95.00 86 ASN A CA 1
ATOM 708 C C . ASN A 1 86 ? -8.521 -3.548 -5.324 1.00 95.00 86 ASN A C 1
ATOM 710 O O . ASN A 1 86 ? -9.219 -4.561 -5.337 1.00 95.00 86 ASN A O 1
ATOM 714 N N . THR A 1 87 ? -7.241 -3.556 -4.942 1.00 97.75 87 THR A N 1
ATOM 715 C CA . THR A 1 87 ? -6.524 -4.781 -4.572 1.00 97.75 87 THR A CA 1
ATOM 716 C C . THR A 1 87 ? -5.764 -4.649 -3.252 1.00 97.75 87 THR A C 1
ATOM 718 O O . THR A 1 87 ? -5.501 -3.549 -2.762 1.00 97.75 87 THR A O 1
ATOM 721 N N . GLU A 1 88 ? -5.416 -5.793 -2.660 1.00 98.06 88 GLU A N 1
ATOM 722 C CA . GLU A 1 88 ? -4.608 -5.861 -1.438 1.00 98.06 88 GLU A CA 1
ATOM 723 C C . GLU A 1 88 ? -3.215 -5.243 -1.651 1.00 98.06 88 GLU A C 1
ATOM 725 O O . GLU A 1 88 ? -2.700 -4.541 -0.780 1.00 98.06 88 GLU A O 1
ATOM 730 N N . GLU A 1 89 ? -2.628 -5.450 -2.827 1.00 98.38 89 GLU A N 1
ATOM 731 C CA . GLU A 1 89 ? -1.343 -4.885 -3.222 1.00 98.38 89 GLU A CA 1
ATOM 732 C C . GLU A 1 89 ? -1.380 -3.356 -3.191 1.00 98.38 89 GLU A C 1
ATOM 734 O O . GLU A 1 89 ? -0.513 -2.740 -2.576 1.00 98.38 89 GLU A O 1
ATOM 739 N N . GLU A 1 90 ? -2.416 -2.735 -3.768 1.00 98.44 90 GLU A N 1
ATOM 740 C CA . GLU A 1 90 ? -2.596 -1.280 -3.729 1.00 98.44 90 GLU A CA 1
ATOM 741 C C . GLU A 1 90 ? -2.697 -0.760 -2.282 1.00 98.44 90 GLU A C 1
ATOM 743 O O . GLU A 1 90 ? -2.064 0.244 -1.939 1.00 98.44 90 GLU A O 1
ATOM 748 N N . CYS A 1 91 ? -3.430 -1.457 -1.402 1.00 98.19 91 CYS A N 1
ATOM 749 C CA . CYS A 1 91 ? -3.534 -1.092 0.016 1.00 98.19 91 CYS A CA 1
ATOM 750 C C . CYS A 1 91 ? -2.167 -1.043 0.704 1.00 98.19 91 CYS A C 1
ATOM 752 O O . CYS A 1 91 ? -1.838 -0.069 1.389 1.00 98.19 91 CYS A O 1
ATOM 754 N N . TRP A 1 92 ? -1.361 -2.086 0.519 1.00 98.44 92 TRP A N 1
ATOM 755 C CA . TRP A 1 92 ? -0.055 -2.182 1.158 1.00 98.44 92 TRP A CA 1
ATOM 756 C C . TRP A 1 92 ? 0.998 -1.284 0.507 1.00 98.44 92 TRP A C 1
ATOM 758 O O . TRP A 1 92 ? 1.860 -0.761 1.218 1.00 98.44 92 TRP A O 1
ATOM 768 N N . THR A 1 93 ? 0.924 -1.036 -0.803 1.00 98.56 93 THR A N 1
ATOM 769 C CA . THR A 1 93 ? 1.811 -0.086 -1.489 1.00 98.56 93 THR A CA 1
ATOM 770 C C . THR A 1 93 ? 1.539 1.348 -1.042 1.00 98.56 93 THR A C 1
ATOM 77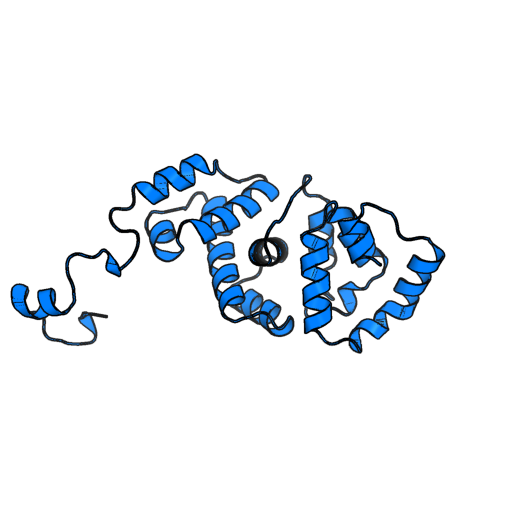2 O O . THR A 1 93 ? 2.496 2.067 -0.748 1.00 98.56 93 THR A O 1
ATOM 775 N N . LEU A 1 94 ? 0.267 1.755 -0.907 1.00 98.12 94 LEU A N 1
ATOM 776 C CA . LEU A 1 94 ? -0.087 3.066 -0.352 1.00 98.12 94 LEU A CA 1
ATOM 777 C C . LEU A 1 94 ? 0.493 3.233 1.052 1.00 98.12 94 LEU A C 1
ATOM 779 O O . LEU A 1 94 ? 1.136 4.240 1.346 1.00 98.12 94 LEU A O 1
ATOM 783 N N . LEU A 1 95 ? 0.283 2.235 1.912 1.00 97.81 95 LEU A N 1
ATOM 784 C CA . LEU A 1 95 ? 0.755 2.290 3.288 1.00 97.81 95 LEU A CA 1
ATOM 785 C C . LEU A 1 95 ? 2.284 2.369 3.357 1.00 97.81 95 LEU A C 1
ATOM 787 O O . LEU A 1 95 ? 2.824 3.164 4.121 1.00 97.81 95 LEU A O 1
ATOM 791 N N . SER A 1 96 ? 2.974 1.594 2.519 1.00 98.06 96 SER A N 1
ATOM 792 C CA . SER A 1 96 ? 4.437 1.590 2.441 1.00 98.06 96 SER A CA 1
ATOM 793 C C . SER A 1 96 ? 5.003 2.944 1.992 1.00 98.06 96 SER A C 1
ATOM 795 O O . SER A 1 96 ? 5.988 3.402 2.572 1.00 98.06 96 SER A O 1
ATOM 797 N N . ASP A 1 97 ? 4.366 3.621 1.023 1.00 97.25 97 ASP A N 1
ATOM 798 C CA . ASP A 1 97 ? 4.752 4.982 0.606 1.00 97.25 97 ASP A CA 1
ATOM 799 C C . ASP A 1 97 ? 4.507 6.010 1.719 1.00 97.25 97 ASP A C 1
ATOM 801 O O . ASP A 1 97 ? 5.381 6.816 2.042 1.00 97.25 97 ASP A O 1
ATOM 805 N N . VAL A 1 98 ? 3.332 5.959 2.350 1.00 96.25 98 VAL A N 1
ATOM 806 C CA . VAL A 1 98 ? 2.939 6.893 3.414 1.00 96.25 98 VAL A CA 1
ATOM 807 C C . VAL A 1 98 ? 3.847 6.760 4.638 1.00 96.25 98 VAL A C 1
ATOM 809 O O . VAL A 1 98 ? 4.260 7.768 5.212 1.00 96.25 98 VAL A O 1
ATOM 812 N N . PHE A 1 99 ? 4.218 5.530 4.998 1.00 96.81 99 PHE A N 1
ATOM 813 C CA . PHE A 1 99 ? 5.143 5.237 6.094 1.00 96.81 99 PHE A CA 1
ATOM 814 C C . PHE A 1 99 ? 6.614 5.454 5.705 1.00 96.81 99 PHE A C 1
ATOM 816 O O . PHE A 1 99 ? 7.485 5.385 6.572 1.00 96.81 99 PHE A O 1
ATOM 823 N N . LYS A 1 100 ? 6.899 5.741 4.424 1.00 95.94 100 LYS A N 1
ATOM 824 C CA . LYS A 1 100 ? 8.248 5.948 3.867 1.00 95.94 100 LYS A CA 1
ATOM 825 C C . LYS A 1 100 ? 9.179 4.762 4.143 1.00 95.94 100 LYS A C 1
ATOM 827 O O . LYS A 1 100 ? 10.334 4.941 4.534 1.00 95.94 100 LYS A O 1
ATOM 832 N N . LEU A 1 101 ? 8.653 3.552 3.976 1.00 96.56 101 LEU A N 1
ATOM 833 C CA . LEU A 1 101 ? 9.365 2.318 4.295 1.00 96.56 101 LEU A CA 1
ATOM 834 C C . LEU A 1 101 ? 10.397 1.962 3.225 1.00 96.56 101 LEU A C 1
ATOM 836 O O . LEU A 1 101 ? 10.186 2.184 2.034 1.00 96.56 101 LEU A O 1
ATOM 840 N N . LYS A 1 102 ? 11.496 1.346 3.664 1.00 96.12 102 LYS A N 1
ATOM 841 C CA . LYS A 1 102 ? 12.453 0.659 2.788 1.00 96.12 102 LYS A CA 1
ATOM 842 C C . LYS A 1 102 ? 12.052 -0.806 2.625 1.00 96.12 102 LYS A C 1
ATOM 844 O O . LYS A 1 102 ? 11.298 -1.336 3.436 1.00 96.12 102 LYS A O 1
ATOM 849 N N . ASP A 1 103 ? 12.620 -1.498 1.643 1.00 96.69 103 ASP A N 1
ATOM 850 C CA . ASP A 1 103 ? 12.294 -2.895 1.306 1.00 96.69 103 ASP A CA 1
ATOM 851 C C . ASP A 1 103 ? 12.333 -3.862 2.506 1.00 96.69 103 ASP A C 1
ATOM 853 O O . ASP A 1 103 ? 11.483 -4.751 2.641 1.00 96.69 103 ASP A O 1
ATOM 857 N N . THR A 1 104 ? 13.304 -3.682 3.410 1.00 96.62 104 THR A N 1
ATOM 858 C CA . THR A 1 104 ? 13.430 -4.477 4.643 1.00 96.62 104 THR A CA 1
ATOM 859 C C . THR A 1 104 ? 12.270 -4.236 5.601 1.00 96.62 104 THR A C 1
ATOM 861 O O . THR A 1 104 ? 11.754 -5.181 6.200 1.00 96.62 104 THR A O 1
ATOM 864 N N . ASP A 1 105 ? 11.826 -2.987 5.706 1.00 97.62 105 ASP A N 1
ATOM 865 C CA . ASP A 1 105 ? 10.751 -2.575 6.602 1.00 97.62 105 ASP A CA 1
ATOM 866 C C . ASP A 1 105 ? 9.387 -2.977 6.029 1.00 97.62 105 ASP A C 1
ATOM 868 O O . ASP A 1 105 ? 8.539 -3.471 6.769 1.00 97.62 105 ASP A O 1
ATOM 872 N N . ILE A 1 106 ? 9.210 -2.880 4.704 1.00 98.12 106 ILE A N 1
ATOM 873 C CA . ILE A 1 106 ? 8.044 -3.414 3.978 1.00 98.12 106 ILE A CA 1
ATOM 874 C C . ILE A 1 106 ? 7.917 -4.919 4.235 1.00 98.12 106 ILE A C 1
ATOM 876 O O . ILE A 1 106 ? 6.851 -5.409 4.614 1.00 98.12 106 ILE A O 1
ATOM 880 N N . SER A 1 107 ? 9.023 -5.659 4.092 1.00 98.00 107 SER A N 1
ATOM 881 C CA . SER A 1 107 ? 9.059 -7.098 4.368 1.00 98.00 107 SER A CA 1
ATOM 882 C C . SER A 1 107 ? 8.676 -7.413 5.813 1.00 98.00 107 SER A C 1
ATOM 884 O O . SER A 1 107 ? 7.882 -8.323 6.053 1.00 98.00 107 SER A O 1
ATOM 886 N N . ASN A 1 108 ? 9.233 -6.678 6.780 1.00 98.19 108 ASN A N 1
ATOM 887 C CA . ASN A 1 108 ? 8.952 -6.882 8.199 1.00 98.19 108 ASN A CA 1
ATOM 888 C C . ASN A 1 108 ? 7.479 -6.601 8.532 1.00 98.19 108 ASN A C 1
ATOM 890 O O . ASN A 1 108 ? 6.828 -7.407 9.203 1.00 98.19 108 ASN A O 1
ATOM 894 N N . LEU A 1 109 ? 6.938 -5.501 8.006 1.00 98.12 109 LEU A N 1
ATOM 895 C CA . LEU A 1 109 ? 5.537 -5.135 8.163 1.00 98.12 109 LEU A CA 1
ATOM 896 C C . LEU A 1 109 ? 4.622 -6.235 7.632 1.00 98.12 109 LEU A C 1
ATOM 898 O O . LEU A 1 109 ? 3.865 -6.834 8.391 1.00 98.12 109 LEU A O 1
ATOM 902 N N . LEU A 1 110 ? 4.736 -6.570 6.353 1.00 98.12 110 LEU A N 1
ATOM 903 C CA . LEU A 1 110 ? 3.840 -7.527 5.710 1.00 98.12 110 LEU A CA 1
ATOM 904 C C . LEU A 1 110 ? 3.930 -8.935 6.316 1.00 98.12 110 LEU A C 1
ATOM 906 O O . LEU A 1 110 ? 2.904 -9.610 6.432 1.00 98.12 110 LEU A O 1
ATOM 910 N N . ARG A 1 111 ? 5.117 -9.373 6.767 1.00 98.19 111 ARG A N 1
ATOM 911 C CA . ARG A 1 111 ? 5.277 -10.636 7.515 1.00 98.19 111 ARG A CA 1
ATOM 912 C C . ARG A 1 111 ? 4.600 -10.586 8.880 1.00 98.19 111 ARG A C 1
ATOM 914 O O . ARG A 1 111 ? 3.957 -11.563 9.267 1.00 98.19 111 ARG A O 1
ATOM 921 N N . SER A 1 112 ? 4.716 -9.463 9.589 1.00 97.69 112 SER A N 1
ATOM 922 C CA . SER A 1 112 ? 4.037 -9.251 10.873 1.00 97.69 112 SER A CA 1
ATOM 923 C C . SER A 1 112 ? 2.519 -9.298 10.713 1.00 97.69 112 SER A C 1
ATOM 925 O O . SER A 1 112 ? 1.838 -9.797 11.600 1.00 97.69 112 SER A O 1
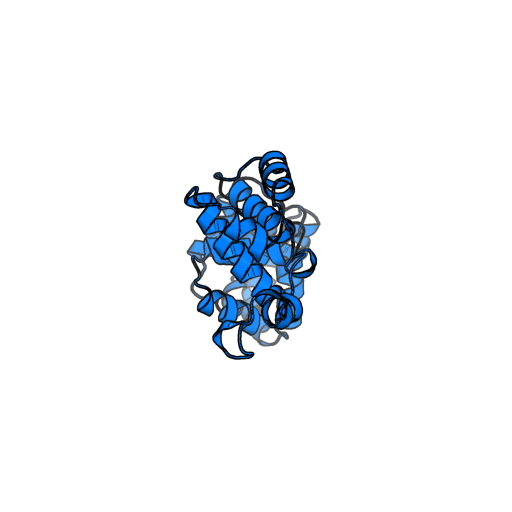ATOM 927 N N . TRP A 1 113 ? 2.013 -8.886 9.548 1.00 97.88 113 TRP A N 1
ATOM 928 C CA . TRP A 1 113 ? 0.612 -8.985 9.132 1.00 97.88 113 TRP A CA 1
ATOM 929 C C . TRP A 1 113 ? 0.230 -10.315 8.459 1.00 97.88 113 TRP A C 1
ATOM 931 O O . TRP A 1 113 ? -0.889 -10.458 7.975 1.00 97.88 113 TRP A O 1
ATOM 941 N N . LYS A 1 114 ? 1.118 -11.320 8.444 1.00 97.56 114 LYS A N 1
ATOM 942 C CA . LYS A 1 114 ? 0.856 -12.662 7.879 1.00 97.56 114 LYS A CA 1
ATOM 943 C C . LYS A 1 114 ? 0.535 -12.669 6.376 1.00 97.56 114 LYS A C 1
ATOM 945 O O . LYS A 1 114 ? -0.128 -13.579 5.886 1.00 97.56 114 LYS A O 1
ATOM 950 N N . SER A 1 115 ? 1.033 -11.680 5.638 1.00 97.12 115 SER A N 1
ATOM 951 C CA . SER A 1 115 ? 0.888 -11.603 4.180 1.00 97.12 115 SER A CA 1
ATOM 952 C C . SER A 1 115 ? 1.716 -12.678 3.475 1.00 97.12 115 SER A C 1
ATOM 954 O O . SER A 1 115 ? 2.760 -13.115 3.973 1.00 97.12 115 SER A O 1
ATOM 956 N N . SER A 1 116 ? 1.280 -13.092 2.284 1.00 97.19 116 SER A N 1
ATOM 957 C CA . SER A 1 116 ? 2.011 -14.086 1.493 1.00 97.19 116 SER A CA 1
ATOM 958 C C . SER A 1 116 ? 3.348 -13.536 0.973 1.00 97.19 116 SER A C 1
ATOM 960 O O . SER A 1 116 ? 3.511 -12.336 0.750 1.00 97.19 116 SER A O 1
ATOM 962 N N . ASN A 1 117 ? 4.313 -14.423 0.701 1.00 97.25 117 ASN A N 1
ATOM 963 C CA . ASN A 1 117 ? 5.589 -14.019 0.093 1.00 97.25 117 ASN A CA 1
ATOM 964 C C . ASN A 1 117 ? 5.409 -13.372 -1.295 1.00 97.25 117 ASN A C 1
ATOM 966 O O . ASN A 1 117 ? 6.261 -12.583 -1.699 1.00 97.25 117 ASN A O 1
ATOM 970 N N . ASN A 1 118 ? 4.332 -13.699 -2.017 1.00 97.75 118 ASN A N 1
ATOM 971 C CA . ASN A 1 118 ? 4.037 -13.095 -3.315 1.00 97.75 118 ASN A CA 1
ATOM 972 C C . ASN A 1 118 ? 3.599 -11.636 -3.150 1.00 97.75 118 ASN A C 1
ATOM 974 O O . ASN A 1 118 ? 4.174 -10.775 -3.808 1.00 97.75 118 ASN A O 1
ATOM 978 N N . ILE A 1 119 ? 2.693 -11.354 -2.205 1.00 98.12 119 ILE A N 1
ATOM 979 C CA . ILE A 1 119 ? 2.286 -9.982 -1.855 1.00 98.12 119 ILE A CA 1
ATOM 980 C C . ILE A 1 119 ? 3.497 -9.166 -1.398 1.00 98.12 119 ILE A C 1
ATOM 982 O O . ILE A 1 119 ? 3.700 -8.056 -1.871 1.00 98.12 119 ILE A O 1
ATOM 986 N N . ILE A 1 120 ? 4.359 -9.732 -0.542 1.00 98.44 120 ILE A N 1
ATOM 987 C CA . ILE A 1 120 ? 5.574 -9.043 -0.074 1.00 98.44 120 ILE A CA 1
ATOM 988 C C . ILE A 1 120 ? 6.451 -8.598 -1.247 1.00 98.44 120 ILE A C 1
ATOM 990 O O . ILE A 1 120 ? 6.831 -7.433 -1.327 1.00 98.44 120 ILE A O 1
ATOM 994 N N . LYS A 1 121 ? 6.759 -9.515 -2.172 1.00 98.25 121 LYS A N 1
ATOM 995 C CA . LYS A 1 121 ? 7.579 -9.199 -3.350 1.00 98.25 121 LYS A CA 1
ATOM 996 C C . LYS A 1 121 ? 6.908 -8.164 -4.248 1.00 98.25 121 LYS A C 1
ATOM 998 O O . LYS A 1 121 ? 7.586 -7.255 -4.717 1.00 98.25 121 LYS A O 1
ATOM 1003 N N . TYR A 1 122 ? 5.600 -8.299 -4.457 1.00 98.56 122 TYR A N 1
ATOM 1004 C CA . TYR A 1 122 ? 4.823 -7.372 -5.269 1.00 98.56 122 TYR A CA 1
ATOM 1005 C C . TYR A 1 122 ? 4.873 -5.958 -4.690 1.00 98.56 122 TYR A C 1
ATOM 1007 O O . TYR A 1 122 ? 5.214 -5.017 -5.397 1.00 98.56 122 TYR A O 1
ATOM 1015 N N . VAL A 1 123 ? 4.582 -5.800 -3.396 1.00 98.62 123 VAL A N 1
ATOM 1016 C CA . VAL A 1 123 ? 4.527 -4.487 -2.743 1.00 98.62 123 VAL A CA 1
ATOM 1017 C C . VAL A 1 123 ? 5.896 -3.812 -2.747 1.00 98.62 123 VAL A C 1
ATOM 1019 O O . VAL A 1 123 ? 5.958 -2.618 -3.011 1.00 98.62 123 VAL A O 1
ATOM 1022 N N . ILE A 1 124 ? 6.990 -4.554 -2.538 1.00 98.56 124 ILE A N 1
ATOM 1023 C CA . ILE A 1 124 ? 8.357 -4.011 -2.646 1.00 98.56 124 ILE A CA 1
ATOM 1024 C C . ILE A 1 124 ? 8.613 -3.461 -4.055 1.00 98.56 124 ILE A C 1
ATOM 1026 O O . ILE A 1 124 ? 9.026 -2.312 -4.211 1.00 98.56 124 ILE A O 1
ATOM 1030 N N . ALA A 1 125 ? 8.320 -4.258 -5.085 1.00 98.38 125 ALA A N 1
ATOM 1031 C CA . ALA A 1 125 ? 8.484 -3.859 -6.480 1.00 98.38 125 ALA A CA 1
ATOM 1032 C C . ALA A 1 125 ? 7.604 -2.647 -6.845 1.00 98.38 125 ALA A C 1
ATOM 1034 O O . ALA A 1 125 ? 8.074 -1.691 -7.467 1.00 98.38 125 ALA A O 1
ATOM 1035 N N . ALA A 1 126 ? 6.347 -2.639 -6.397 1.00 98.50 126 ALA A N 1
ATOM 1036 C CA . ALA A 1 126 ? 5.427 -1.528 -6.597 1.00 98.50 126 ALA A CA 1
ATOM 1037 C C . ALA A 1 126 ? 5.908 -0.258 -5.878 1.00 98.50 126 ALA A C 1
ATOM 1039 O O . ALA A 1 126 ? 5.929 0.808 -6.485 1.00 98.50 126 ALA A O 1
ATOM 1040 N N . SER A 1 127 ? 6.367 -0.351 -4.626 1.00 98.25 127 SER A N 1
ATOM 1041 C CA . SER A 1 127 ? 6.906 0.786 -3.869 1.00 98.25 127 SER A CA 1
ATOM 1042 C C . SER A 1 127 ? 8.165 1.375 -4.510 1.00 98.25 127 SER A C 1
ATOM 1044 O O . SER A 1 127 ? 8.292 2.599 -4.574 1.00 98.25 127 SER A O 1
ATOM 1046 N N . LEU A 1 128 ? 9.054 0.539 -5.059 1.00 97.75 128 LEU A N 1
ATOM 1047 C CA . LEU A 1 128 ? 10.182 0.999 -5.876 1.00 97.75 128 LEU A CA 1
ATOM 1048 C C . LEU A 1 128 ? 9.693 1.777 -7.107 1.00 97.75 128 LEU A C 1
ATOM 1050 O O . LEU A 1 128 ? 10.194 2.867 -7.393 1.00 97.75 128 LEU A O 1
ATOM 1054 N N . CYS A 1 129 ? 8.698 1.242 -7.819 1.00 97.88 129 CYS A N 1
ATOM 1055 C CA . CYS A 1 129 ? 8.116 1.901 -8.986 1.00 97.88 129 CYS A CA 1
ATOM 1056 C C . CYS A 1 129 ? 7.447 3.238 -8.620 1.00 97.88 129 CYS A C 1
ATOM 1058 O O . CYS A 1 129 ? 7.606 4.201 -9.364 1.00 97.88 129 CYS A O 1
ATOM 1060 N N . VAL A 1 130 ? 6.784 3.349 -7.458 1.00 98.19 130 VAL A N 1
ATOM 1061 C CA . VAL A 1 130 ? 6.221 4.622 -6.962 1.00 98.19 130 VAL A CA 1
ATOM 1062 C C . VAL A 1 130 ? 7.319 5.679 -6.830 1.00 98.19 130 VAL A C 1
ATOM 1064 O O . VAL A 1 130 ? 7.148 6.798 -7.314 1.00 98.19 130 VAL A O 1
ATOM 1067 N N . GLN A 1 131 ? 8.466 5.330 -6.231 1.00 96.88 131 GLN A N 1
ATOM 1068 C CA . GLN A 1 131 ? 9.590 6.267 -6.110 1.00 96.88 131 GLN A CA 1
ATOM 1069 C C . GLN A 1 131 ? 10.171 6.641 -7.480 1.00 96.88 131 GLN A C 1
ATOM 1071 O O . GLN A 1 131 ? 10.462 7.811 -7.716 1.00 96.88 131 GLN A O 1
ATOM 1076 N N . LYS A 1 132 ? 10.291 5.687 -8.416 1.00 96.81 132 LYS A N 1
ATOM 1077 C CA . LYS A 1 132 ? 10.752 5.986 -9.783 1.00 96.81 132 LYS A CA 1
ATOM 1078 C C . LYS A 1 132 ? 9.801 6.913 -10.542 1.00 96.81 132 LYS A C 1
ATOM 1080 O O . LYS A 1 132 ? 10.285 7.798 -11.242 1.00 96.81 132 LYS A O 1
ATOM 1085 N N . ILE A 1 133 ? 8.484 6.748 -10.397 1.00 96.75 133 ILE A N 1
ATOM 1086 C CA . ILE A 1 133 ? 7.487 7.655 -10.992 1.00 96.75 133 ILE A CA 1
ATOM 1087 C C . ILE A 1 133 ? 7.639 9.055 -10.393 1.00 96.75 133 ILE A C 1
ATOM 1089 O O . ILE A 1 133 ? 7.779 10.027 -11.130 1.00 96.75 133 ILE A O 1
ATOM 1093 N N . LYS A 1 134 ? 7.701 9.151 -9.060 1.00 96.12 134 LYS A N 1
ATOM 1094 C CA . LYS A 1 134 ? 7.884 10.418 -8.340 1.00 96.12 134 LYS A CA 1
ATOM 1095 C C . LYS A 1 134 ? 9.138 11.178 -8.780 1.00 96.12 134 LYS A C 1
ATOM 1097 O O . LYS A 1 134 ? 9.094 12.391 -8.957 1.00 96.12 134 LYS A O 1
ATOM 1102 N N . ASP A 1 135 ? 10.237 10.461 -8.984 1.00 96.00 135 ASP A N 1
ATOM 1103 C CA . ASP A 1 135 ? 11.513 11.021 -9.431 1.00 96.00 135 ASP A CA 1
ATOM 1104 C C . ASP A 1 135 ? 11.585 11.266 -10.949 1.00 96.00 135 ASP A C 1
ATOM 1106 O O . ASP A 1 135 ? 12.614 11.738 -11.434 1.00 96.00 135 ASP A O 1
ATOM 1110 N N . SER A 1 136 ? 10.539 10.926 -11.714 1.00 93.44 136 SER A N 1
ATOM 1111 C CA . SER A 1 136 ? 10.550 10.937 -13.187 1.00 93.44 136 SER A CA 1
ATOM 1112 C C . SER A 1 136 ? 11.677 10.080 -13.796 1.00 93.44 136 SER A C 1
ATOM 1114 O O . SER A 1 136 ? 12.252 10.417 -14.827 1.00 93.44 136 SER A O 1
ATOM 1116 N N . LYS A 1 137 ? 12.006 8.952 -13.151 1.00 94.31 137 LYS A N 1
ATOM 1117 C CA . LYS A 1 137 ? 13.068 7.997 -13.536 1.00 94.31 137 LYS A CA 1
ATOM 1118 C C . LYS A 1 137 ? 12.513 6.644 -13.981 1.00 94.31 137 LYS A C 1
ATOM 1120 O O . LYS A 1 137 ? 13.155 5.609 -13.797 1.00 94.31 137 LYS A O 1
ATOM 1125 N N . LEU A 1 138 ? 11.293 6.622 -14.506 1.00 93.19 138 LEU A N 1
ATOM 1126 C CA . LEU A 1 138 ? 10.702 5.393 -15.012 1.00 93.19 138 LEU A CA 1
ATOM 1127 C C . LEU A 1 138 ? 11.363 5.023 -16.351 1.00 93.19 138 LEU A C 1
ATOM 1129 O O . LEU A 1 138 ? 11.156 5.691 -17.360 1.00 93.19 138 LEU A O 1
ATOM 1133 N N . ASP A 1 139 ? 12.186 3.976 -16.337 1.00 92.12 139 ASP A N 1
ATOM 1134 C CA . ASP A 1 139 ? 13.010 3.530 -17.466 1.00 92.12 139 ASP A CA 1
ATOM 1135 C C . ASP A 1 139 ? 12.550 2.171 -18.027 1.00 92.12 139 ASP A C 1
ATOM 1137 O O . ASP A 1 139 ? 11.775 1.439 -17.406 1.00 92.12 139 ASP A O 1
ATOM 1141 N N . ILE A 1 140 ? 13.051 1.829 -19.217 1.00 89.50 140 ILE A N 1
ATOM 1142 C CA . ILE A 1 140 ? 12.766 0.567 -19.927 1.00 89.50 140 ILE A CA 1
ATOM 1143 C C . ILE A 1 140 ? 13.057 -0.653 -19.041 1.00 89.50 140 ILE A C 1
ATOM 1145 O O . ILE A 1 140 ? 12.277 -1.604 -19.029 1.00 89.50 140 ILE A O 1
ATOM 1149 N N . GLU A 1 141 ? 14.147 -0.608 -18.271 1.00 89.56 141 GLU A N 1
ATOM 1150 C CA . GLU A 1 141 ? 14.540 -1.695 -17.371 1.00 89.56 141 GLU A CA 1
ATOM 1151 C C . GLU A 1 141 ? 13.486 -1.925 -16.281 1.00 89.56 141 GLU A C 1
ATOM 1153 O O . GLU A 1 141 ? 13.125 -3.061 -15.987 1.00 89.56 141 GLU A O 1
ATOM 1158 N N . THR A 1 142 ? 12.912 -0.853 -15.730 1.00 93.00 142 THR A N 1
ATOM 1159 C CA . THR A 1 142 ? 11.827 -0.938 -14.745 1.00 93.00 142 THR A CA 1
ATOM 1160 C C . THR A 1 142 ? 10.602 -1.612 -15.339 1.00 93.00 142 THR A C 1
ATOM 1162 O O . THR A 1 142 ? 10.022 -2.485 -14.690 1.00 93.00 142 THR A O 1
ATOM 1165 N N . TYR A 1 143 ? 10.231 -1.240 -16.570 1.00 92.88 143 TYR A N 1
ATOM 1166 C CA . TYR A 1 143 ? 9.121 -1.870 -17.281 1.00 92.88 143 TYR A CA 1
ATOM 1167 C C . TYR A 1 143 ? 9.338 -3.365 -17.483 1.00 92.88 143 TYR A C 1
ATOM 1169 O O . TYR A 1 143 ? 8.444 -4.164 -17.201 1.00 92.88 143 TYR A O 1
ATOM 1177 N N . TYR A 1 144 ? 10.533 -3.741 -17.930 1.00 90.25 144 TYR A N 1
ATOM 1178 C CA . TYR A 1 144 ? 10.886 -5.129 -18.185 1.00 90.25 144 TYR A CA 1
ATOM 1179 C C . TYR A 1 144 ? 10.930 -5.976 -16.904 1.00 90.25 144 TYR A C 1
ATOM 1181 O O . TYR A 1 144 ? 10.394 -7.082 -16.879 1.00 90.25 144 TYR A O 1
ATOM 1189 N N . GLN A 1 145 ? 11.527 -5.460 -15.825 1.00 91.00 145 GLN A N 1
ATOM 1190 C CA . GLN A 1 145 ? 11.703 -6.208 -14.576 1.00 91.00 145 GLN A CA 1
ATOM 1191 C C . GLN A 1 145 ? 10.403 -6.404 -13.788 1.00 91.00 145 GLN A C 1
ATOM 1193 O O . GLN A 1 145 ? 10.235 -7.440 -13.145 1.00 91.00 145 GLN A O 1
ATOM 1198 N N . ASN A 1 146 ? 9.506 -5.414 -13.803 1.00 92.94 146 ASN A N 1
ATOM 1199 C CA . ASN A 1 146 ? 8.331 -5.395 -12.925 1.00 92.94 146 ASN A CA 1
ATOM 1200 C C . ASN A 1 146 ? 7.028 -5.735 -13.659 1.00 92.94 146 ASN A C 1
ATOM 1202 O O . ASN A 1 146 ? 6.060 -6.162 -13.034 1.00 92.94 146 ASN A O 1
ATOM 1206 N N . GLY A 1 147 ? 6.995 -5.587 -14.985 1.00 93.75 147 GLY A N 1
ATOM 1207 C CA . GLY A 1 147 ? 5.784 -5.798 -15.767 1.00 93.75 147 GLY A CA 1
ATOM 1208 C C . GLY A 1 147 ? 4.753 -4.677 -15.604 1.00 93.75 147 GLY A C 1
ATOM 1209 O O . GLY A 1 147 ? 4.833 -3.825 -14.718 1.00 93.75 147 GLY A O 1
ATOM 1210 N N . LEU A 1 148 ? 3.759 -4.678 -16.493 1.00 94.31 148 LEU A N 1
ATOM 1211 C CA . LEU A 1 148 ? 2.755 -3.616 -16.565 1.00 94.31 148 LEU A CA 1
ATOM 1212 C C . LEU A 1 148 ? 1.867 -3.541 -15.314 1.00 94.31 148 LEU A C 1
ATOM 1214 O O . LEU A 1 148 ? 1.533 -2.447 -14.878 1.00 94.31 148 LEU A O 1
ATOM 1218 N N . GLU A 1 149 ? 1.495 -4.680 -14.732 1.00 95.94 149 GLU A N 1
ATOM 1219 C CA . GLU A 1 149 ? 0.577 -4.740 -13.586 1.00 95.94 149 GLU A CA 1
ATOM 1220 C C . GLU A 1 149 ? 1.132 -3.988 -12.364 1.00 95.94 149 GLU A C 1
ATOM 1222 O O . GLU A 1 149 ? 0.481 -3.078 -11.852 1.00 95.94 149 GLU A O 1
ATOM 1227 N N . ILE A 1 150 ? 2.386 -4.267 -11.985 1.00 97.88 150 ILE A N 1
ATOM 1228 C CA . ILE A 1 150 ? 3.076 -3.592 -10.872 1.00 97.88 150 ILE A CA 1
ATOM 1229 C C . ILE A 1 150 ? 3.200 -2.087 -11.131 1.00 97.88 150 ILE A C 1
ATOM 1231 O O . ILE A 1 150 ? 3.030 -1.276 -10.218 1.00 97.88 150 ILE A O 1
ATOM 1235 N N . ILE A 1 151 ? 3.470 -1.699 -12.378 1.00 97.62 151 ILE A N 1
ATOM 1236 C CA . ILE A 1 151 ? 3.606 -0.291 -12.767 1.00 97.62 151 ILE A CA 1
ATOM 1237 C C . ILE A 1 151 ? 2.267 0.433 -12.693 1.00 97.62 151 ILE A C 1
ATOM 1239 O O . ILE A 1 151 ? 2.226 1.572 -12.235 1.00 97.62 151 ILE A O 1
ATOM 1243 N N . LEU A 1 152 ? 1.170 -0.219 -13.080 1.00 97.81 152 LEU A N 1
ATOM 1244 C CA . LEU A 1 152 ? -0.170 0.341 -12.931 1.00 97.81 152 LEU A CA 1
ATOM 1245 C C . LEU A 1 152 ? -0.560 0.469 -11.455 1.00 97.81 152 LEU A C 1
ATOM 1247 O O . LEU A 1 152 ? -1.087 1.512 -11.078 1.00 97.81 152 LEU A O 1
ATOM 1251 N N . THR A 1 153 ? -0.229 -0.505 -10.598 1.00 98.31 153 THR A N 1
ATOM 1252 C CA . THR A 1 153 ? -0.405 -0.362 -9.141 1.00 98.31 153 THR A CA 1
ATOM 1253 C C . THR A 1 153 ? 0.386 0.829 -8.603 1.00 98.31 153 THR A C 1
ATOM 1255 O O . THR A 1 153 ? -0.157 1.667 -7.883 1.00 98.31 153 THR A O 1
ATOM 1258 N N . ALA A 1 154 ? 1.660 0.954 -8.978 1.00 98.19 154 ALA A N 1
ATOM 1259 C CA . ALA A 1 154 ? 2.488 2.080 -8.567 1.00 98.19 154 ALA A CA 1
ATOM 1260 C C . ALA A 1 154 ? 1.924 3.420 -9.062 1.00 98.19 154 ALA A C 1
ATOM 1262 O O . ALA A 1 154 ? 1.881 4.392 -8.306 1.00 98.19 154 ALA A O 1
ATOM 1263 N N . ASN A 1 155 ? 1.433 3.468 -10.302 1.00 97.94 155 ASN A N 1
ATOM 1264 C CA . ASN A 1 155 ? 0.820 4.665 -10.858 1.00 97.94 155 ASN A CA 1
ATOM 1265 C C . ASN A 1 155 ? -0.508 5.012 -10.182 1.00 97.94 155 ASN A C 1
ATOM 1267 O O . ASN A 1 155 ? -0.786 6.188 -9.967 1.00 97.94 155 ASN A O 1
ATOM 1271 N N . GLN A 1 156 ? -1.306 4.018 -9.786 1.00 97.88 156 GLN A N 1
ATOM 1272 C CA . GLN A 1 156 ? -2.518 4.244 -9.002 1.00 97.88 156 GLN A CA 1
ATOM 1273 C C . GLN A 1 156 ? -2.181 4.938 -7.679 1.00 97.88 156 GLN A C 1
ATOM 1275 O O . GLN A 1 156 ? -2.820 5.927 -7.322 1.00 97.88 156 GLN A O 1
ATOM 1280 N N . ILE A 1 157 ? -1.124 4.499 -6.988 1.00 97.94 157 ILE A N 1
ATOM 1281 C CA . ILE A 1 157 ? -0.662 5.180 -5.772 1.00 97.94 157 ILE A CA 1
ATOM 1282 C C . ILE A 1 157 ? -0.118 6.574 -6.101 1.00 97.94 157 ILE A C 1
ATOM 1284 O O . ILE A 1 157 ? -0.481 7.535 -5.431 1.00 97.94 157 ILE A O 1
ATOM 1288 N N . ALA A 1 158 ? 0.665 6.734 -7.168 1.00 97.25 158 ALA A N 1
ATOM 1289 C CA . ALA A 1 158 ? 1.157 8.042 -7.600 1.00 97.25 158 ALA A CA 1
ATOM 1290 C C . ALA A 1 158 ? 0.015 9.034 -7.909 1.00 97.25 158 ALA A C 1
ATOM 1292 O O . ALA A 1 158 ? 0.082 10.195 -7.503 1.00 97.25 158 ALA A O 1
ATOM 1293 N N . LYS A 1 159 ? -1.069 8.580 -8.553 1.00 96.56 159 LYS A N 1
ATOM 1294 C CA . LYS A 1 159 ? -2.289 9.368 -8.810 1.00 96.56 159 LYS A CA 1
ATOM 1295 C C . LYS A 1 159 ? -2.950 9.819 -7.515 1.00 96.56 159 LYS A C 1
ATOM 1297 O O . LYS A 1 159 ? -3.230 11.004 -7.364 1.00 96.56 159 LYS A O 1
ATOM 1302 N N . ILE A 1 160 ? -3.134 8.901 -6.563 1.00 96.19 160 ILE A N 1
ATOM 1303 C CA . ILE A 1 160 ? -3.677 9.205 -5.228 1.00 96.19 160 ILE A CA 1
ATOM 1304 C C . ILE A 1 160 ? -2.812 10.248 -4.505 1.00 96.19 160 ILE A C 1
ATOM 1306 O O . ILE A 1 160 ? -3.319 11.094 -3.772 1.00 96.19 160 ILE A O 1
ATOM 1310 N N . ARG A 1 161 ? -1.497 10.208 -4.727 1.00 94.56 161 ARG A N 1
ATOM 1311 C CA . ARG A 1 161 ? -0.524 11.127 -4.128 1.00 94.56 161 ARG A CA 1
ATOM 1312 C C . ARG A 1 161 ? -0.321 12.422 -4.929 1.00 94.56 161 ARG A C 1
ATOM 1314 O O . ARG A 1 161 ? 0.426 13.286 -4.479 1.00 94.56 161 ARG A O 1
ATOM 1321 N N . GLY A 1 162 ? -0.996 12.577 -6.070 1.00 94.44 162 GLY A N 1
ATOM 1322 C CA . GLY A 1 162 ? -1.010 13.801 -6.877 1.00 94.44 162 GLY A CA 1
ATOM 1323 C C . GLY A 1 162 ? 0.135 13.958 -7.884 1.00 94.44 162 GLY A C 1
ATOM 1324 O O . GLY A 1 162 ? 0.321 15.052 -8.403 1.00 94.44 162 GLY A O 1
ATOM 1325 N N . PHE A 1 163 ? 0.898 12.901 -8.171 1.00 95.31 163 PHE A N 1
ATOM 1326 C CA . PHE A 1 163 ? 2.020 12.925 -9.128 1.00 95.31 163 PHE A CA 1
ATOM 1327 C C . PHE A 1 163 ? 1.986 11.766 -10.139 1.00 95.31 163 PHE A C 1
ATOM 1329 O O . PHE A 1 163 ? 3.001 11.412 -10.733 1.00 95.31 163 PHE A O 1
ATOM 1336 N N . GLY A 1 164 ? 0.824 11.136 -10.311 1.00 95.00 164 GLY A N 1
ATOM 1337 C CA . GLY A 1 164 ? 0.642 10.046 -11.266 1.00 95.00 164 GLY A CA 1
ATOM 1338 C C . GLY A 1 164 ? 0.666 10.494 -12.727 1.00 95.00 164 GLY A C 1
ATOM 1339 O O . GLY A 1 164 ? 0.481 11.666 -13.047 1.00 95.00 164 GLY A O 1
ATOM 1340 N N . MET A 1 165 ? 0.856 9.517 -13.608 1.00 94.50 165 MET A N 1
ATOM 1341 C CA . MET A 1 165 ? 0.890 9.651 -15.067 1.00 94.50 165 MET A CA 1
ATOM 1342 C C . MET A 1 165 ? -0.406 9.116 -15.705 1.00 94.50 165 MET A C 1
ATOM 1344 O O . MET A 1 165 ? -1.233 8.496 -15.027 1.00 94.50 165 MET A O 1
ATOM 1348 N N . ASP A 1 166 ? -0.588 9.308 -17.014 1.00 95.81 166 ASP A N 1
ATOM 1349 C CA . ASP A 1 166 ? -1.666 8.648 -17.766 1.00 95.81 166 ASP A CA 1
ATOM 1350 C C . ASP A 1 166 ? -1.372 7.143 -17.921 1.00 95.81 166 ASP A C 1
ATOM 1352 O O . ASP A 1 166 ? -0.295 6.745 -18.366 1.00 95.81 166 ASP A O 1
ATOM 1356 N N . ASP A 1 167 ? -2.348 6.286 -17.605 1.00 94.81 167 ASP A N 1
ATOM 1357 C CA . ASP A 1 167 ? -2.201 4.832 -17.755 1.00 94.81 167 ASP A CA 1
ATOM 1358 C C . ASP A 1 167 ? -1.996 4.427 -19.218 1.00 94.81 167 ASP A C 1
ATOM 1360 O O . ASP A 1 167 ? -1.351 3.414 -19.490 1.00 94.81 167 ASP A O 1
ATOM 1364 N N . ASN A 1 168 ? -2.541 5.191 -20.170 1.00 94.62 168 ASN A N 1
ATOM 1365 C CA . ASN A 1 168 ? -2.346 4.911 -21.590 1.00 94.62 168 ASN A CA 1
ATOM 1366 C C . ASN A 1 168 ? -0.892 5.132 -22.007 1.00 94.62 168 ASN A C 1
ATOM 1368 O O . ASN A 1 168 ? -0.356 4.338 -22.778 1.00 94.62 168 ASN A O 1
ATOM 1372 N N . GLU A 1 169 ? -0.233 6.153 -21.460 1.00 93.94 169 GLU A N 1
ATOM 1373 C CA . GLU A 1 169 ? 1.186 6.399 -21.704 1.00 93.94 169 GLU A CA 1
ATOM 1374 C C . GLU A 1 169 ? 2.037 5.230 -21.190 1.00 93.94 169 GLU A C 1
ATOM 1376 O O . GLU A 1 169 ? 2.903 4.723 -21.906 1.00 93.94 169 GLU A O 1
ATOM 1381 N N . LEU A 1 170 ? 1.732 4.734 -19.986 1.00 94.56 170 LEU A N 1
ATOM 1382 C CA . LEU A 1 170 ? 2.422 3.583 -19.397 1.00 94.56 170 LEU A CA 1
ATOM 1383 C C . LEU A 1 170 ? 2.233 2.313 -20.234 1.00 94.56 170 LEU A C 1
ATOM 1385 O O . LEU A 1 170 ? 3.197 1.590 -20.488 1.00 94.56 170 LEU A O 1
ATOM 1389 N N . LYS A 1 171 ? 1.008 2.059 -20.711 1.00 94.06 171 LYS A N 1
ATOM 1390 C CA . LYS A 1 171 ? 0.704 0.926 -21.600 1.00 94.06 171 LYS A CA 1
ATOM 1391 C C . LYS A 1 171 ? 1.476 1.019 -22.912 1.00 94.06 171 LYS A C 1
ATOM 1393 O O . LYS A 1 171 ? 2.130 0.057 -23.298 1.00 94.06 171 LYS A O 1
ATOM 1398 N N . ILE A 1 172 ? 1.468 2.190 -23.551 1.00 92.62 172 ILE A N 1
ATOM 1399 C CA . ILE A 1 172 ? 2.210 2.435 -24.793 1.00 92.62 172 ILE A CA 1
ATOM 1400 C C . ILE A 1 172 ? 3.711 2.206 -24.581 1.00 92.62 172 ILE A C 1
ATOM 1402 O O . ILE A 1 172 ? 4.365 1.588 -25.420 1.00 92.62 172 ILE A O 1
ATOM 1406 N N . ASN A 1 173 ? 4.275 2.686 -23.472 1.00 91.31 173 ASN A N 1
ATOM 1407 C CA . ASN A 1 173 ? 5.693 2.502 -23.168 1.00 91.31 173 ASN A CA 1
ATOM 1408 C C . ASN A 1 173 ? 6.043 1.036 -22.886 1.00 91.31 173 ASN A C 1
ATOM 1410 O O . ASN A 1 173 ? 7.082 0.563 -23.342 1.00 91.31 173 ASN A O 1
ATOM 1414 N N . TYR A 1 174 ? 5.155 0.298 -22.220 1.00 92.19 174 TYR A N 1
ATOM 1415 C CA . TYR A 1 174 ? 5.312 -1.140 -22.019 1.00 92.19 174 TYR A CA 1
ATOM 1416 C C . TYR A 1 174 ? 5.209 -1.939 -23.328 1.00 92.19 174 TYR A C 1
ATOM 1418 O O . TYR A 1 174 ? 5.965 -2.882 -23.551 1.00 92.19 174 TYR A O 1
ATOM 1426 N N . ASP A 1 175 ? 4.308 -1.559 -24.233 1.00 89.75 175 ASP A N 1
ATOM 1427 C CA . ASP A 1 175 ? 4.140 -2.243 -25.519 1.00 89.75 175 ASP A CA 1
ATOM 1428 C C . ASP A 1 175 ? 5.292 -1.999 -26.498 1.00 89.75 175 ASP A C 1
ATOM 1430 O O . ASP A 1 175 ? 5.523 -2.823 -27.382 1.00 89.75 175 ASP A O 1
ATOM 1434 N N . LYS A 1 176 ? 6.060 -0.921 -26.311 1.00 90.50 176 LYS A N 1
ATOM 1435 C CA . LYS A 1 176 ? 7.300 -0.657 -27.057 1.00 90.50 176 LYS A CA 1
ATOM 1436 C C . LYS A 1 176 ? 8.470 -1.549 -26.637 1.00 90.50 176 LYS A C 1
ATOM 1438 O O . LYS A 1 176 ? 9.504 -1.515 -27.306 1.00 90.50 176 LYS A O 1
ATOM 1443 N N . LEU A 1 177 ? 8.354 -2.314 -25.546 1.00 87.88 177 LEU 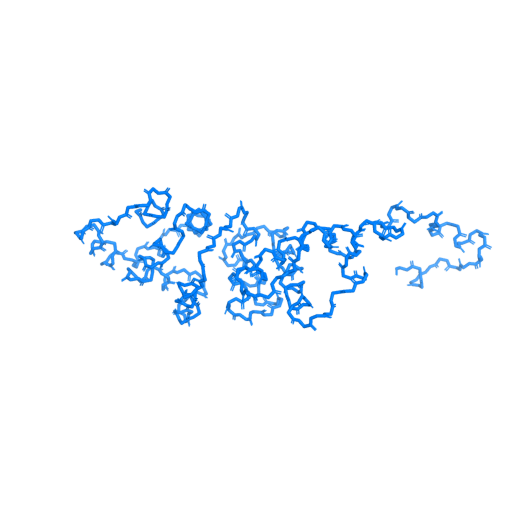A N 1
ATOM 1444 C CA . LEU A 1 177 ? 9.421 -3.216 -25.124 1.00 87.88 177 LEU A CA 1
ATOM 1445 C C . LEU A 1 177 ? 9.696 -4.270 -26.213 1.00 87.88 177 LEU A C 1
ATOM 1447 O O . LEU A 1 177 ? 8.775 -4.999 -26.587 1.00 87.88 177 LEU A O 1
ATOM 1451 N N . PRO A 1 178 ? 10.951 -4.412 -26.686 1.00 83.00 178 PRO A N 1
ATOM 1452 C CA . PRO A 1 178 ? 11.300 -5.419 -27.692 1.00 83.00 178 PRO A CA 1
ATOM 1453 C C . PRO A 1 178 ? 11.053 -6.859 -27.230 1.00 83.00 178 PRO A C 1
ATOM 1455 O O . PRO A 1 178 ? 10.771 -7.733 -28.046 1.00 83.00 178 PRO A O 1
ATOM 1458 N N . ILE A 1 179 ? 11.189 -7.093 -25.923 1.00 81.12 179 ILE A N 1
ATOM 1459 C CA . ILE A 1 179 ? 10.855 -8.337 -25.233 1.00 81.12 179 ILE A CA 1
ATOM 1460 C C . ILE A 1 179 ? 10.197 -7.984 -23.902 1.00 81.12 179 ILE A C 1
ATOM 1462 O O . ILE A 1 179 ? 10.640 -7.067 -23.210 1.00 81.12 179 ILE A O 1
ATOM 1466 N N . LYS A 1 180 ? 9.149 -8.714 -23.528 1.00 78.69 180 LYS A N 1
ATOM 1467 C CA . LYS A 1 180 ? 8.411 -8.503 -22.272 1.00 78.69 180 LYS A CA 1
ATOM 1468 C C . LYS A 1 180 ? 8.795 -9.512 -21.193 1.00 78.69 180 LYS A C 1
ATOM 1470 O O . LYS A 1 180 ? 8.431 -9.354 -20.031 1.00 78.69 180 LYS A O 1
ATOM 1475 N N . SER A 1 181 ? 9.553 -10.543 -21.561 1.00 73.50 181 SER A N 1
ATOM 1476 C CA . SER A 1 181 ? 10.084 -11.543 -20.641 1.00 73.50 181 SER A CA 1
ATOM 1477 C C . SER A 1 181 ? 11.319 -12.246 -21.211 1.00 73.50 181 SER A C 1
ATOM 1479 O O . SER A 1 181 ? 11.505 -12.322 -22.426 1.00 73.50 181 SER A O 1
ATOM 1481 N N . ARG A 1 182 ? 12.132 -12.870 -20.343 1.00 69.94 182 ARG A N 1
ATOM 1482 C CA . ARG A 1 182 ? 13.302 -13.676 -20.762 1.00 69.94 182 ARG A CA 1
ATOM 1483 C C . ARG A 1 182 ? 12.923 -14.826 -21.709 1.00 69.94 182 ARG A C 1
ATOM 1485 O O . ARG A 1 182 ? 13.773 -15.300 -22.451 1.00 69.94 182 ARG A O 1
ATOM 1492 N N . LYS A 1 183 ? 11.660 -15.271 -21.703 1.00 68.75 183 LYS A N 1
ATOM 1493 C CA . LYS A 1 183 ? 11.154 -16.340 -22.584 1.00 68.75 183 LYS A CA 1
ATOM 1494 C C . LYS A 1 183 ? 11.029 -15.909 -24.046 1.00 68.75 183 LYS A C 1
ATOM 1496 O O . LYS A 1 183 ? 11.025 -16.766 -24.919 1.00 68.75 183 LYS A O 1
ATOM 1501 N N . GLU A 1 184 ? 10.933 -14.610 -24.308 1.00 71.81 184 GLU A N 1
ATOM 1502 C CA . GLU A 1 184 ? 10.864 -14.048 -25.665 1.00 71.81 184 GLU A CA 1
ATOM 1503 C C . GLU A 1 184 ? 12.254 -13.807 -26.265 1.00 71.81 184 GLU A C 1
ATOM 1505 O O . GLU A 1 184 ? 12.384 -13.419 -27.428 1.00 71.81 184 GLU A O 1
ATOM 1510 N N . MET A 1 185 ? 13.312 -14.052 -25.485 1.00 71.31 185 MET A N 1
ATOM 1511 C CA . MET A 1 185 ? 14.680 -13.963 -25.962 1.00 71.31 185 MET A CA 1
ATOM 1512 C C . MET A 1 185 ? 14.930 -15.076 -26.987 1.00 71.31 185 MET A C 1
ATOM 1514 O O . MET A 1 185 ? 14.915 -16.260 -26.660 1.00 71.31 185 MET A O 1
ATOM 1518 N N . LYS A 1 186 ? 15.170 -14.681 -28.242 1.00 73.19 186 LYS A N 1
ATOM 1519 C CA . LYS A 1 186 ? 15.435 -15.605 -29.362 1.00 73.19 186 LYS A CA 1
ATOM 1520 C C . LYS A 1 186 ? 16.756 -16.368 -29.236 1.00 73.19 186 LYS A C 1
ATOM 1522 O O . LYS A 1 186 ? 16.972 -17.305 -29.991 1.00 73.19 186 LYS A O 1
ATOM 1527 N N . ILE A 1 187 ? 17.620 -15.941 -28.317 1.00 69.25 187 ILE A N 1
ATOM 1528 C CA . ILE A 1 187 ? 18.936 -16.517 -28.053 1.00 69.25 187 ILE A CA 1
ATOM 1529 C C . ILE A 1 187 ? 18.914 -17.074 -26.633 1.00 69.25 187 ILE A C 1
ATOM 1531 O O . ILE A 1 187 ? 18.583 -16.368 -25.681 1.00 69.25 187 ILE A O 1
ATOM 1535 N N . ASN A 1 188 ? 19.260 -18.344 -26.482 1.00 73.62 188 ASN A N 1
ATOM 1536 C CA . ASN A 1 188 ? 19.350 -19.020 -25.197 1.00 73.62 188 ASN A CA 1
ATOM 1537 C C . ASN A 1 188 ? 20.806 -19.421 -24.882 1.00 73.62 188 ASN A C 1
ATOM 1539 O O . ASN A 1 188 ? 21.721 -19.249 -25.686 1.00 73.62 188 ASN A O 1
ATOM 1543 N N . GLY A 1 189 ? 21.042 -19.970 -23.686 1.00 67.50 189 GLY A N 1
ATOM 1544 C CA . GLY A 1 189 ? 22.391 -20.353 -23.253 1.00 67.50 189 GLY A CA 1
ATOM 1545 C C . GLY A 1 189 ? 23.060 -21.422 -24.128 1.00 67.50 189 GLY A C 1
ATOM 1546 O O . GLY A 1 189 ? 24.283 -21.452 -24.208 1.00 67.50 189 GLY A O 1
ATOM 1547 N N . LYS A 1 190 ? 22.292 -22.278 -24.814 1.00 73.56 190 LYS A N 1
ATOM 1548 C CA . LYS A 1 190 ? 22.847 -23.257 -25.760 1.00 73.56 190 LYS A CA 1
ATOM 1549 C C . LYS A 1 190 ? 23.361 -22.583 -27.023 1.00 73.56 190 LYS A C 1
ATOM 1551 O O . LYS A 1 190 ? 24.434 -22.961 -27.476 1.00 73.56 190 LYS A O 1
ATOM 1556 N N . ASP A 1 191 ? 22.667 -21.566 -27.522 1.00 74.44 191 ASP A N 1
ATOM 1557 C CA . ASP A 1 191 ? 23.092 -20.812 -28.708 1.00 74.44 191 ASP A CA 1
ATOM 1558 C C . ASP A 1 191 ? 24.414 -20.074 -28.425 1.00 74.44 191 ASP A C 1
ATOM 1560 O O . ASP A 1 191 ? 25.327 -20.073 -29.244 1.00 74.44 191 ASP A O 1
ATOM 1564 N N . LEU A 1 192 ? 24.586 -19.543 -27.208 1.00 76.38 192 LEU A N 1
ATOM 1565 C CA . LEU A 1 192 ? 25.848 -18.927 -26.770 1.00 76.38 192 LEU A CA 1
ATOM 1566 C C . LEU A 1 192 ? 27.013 -19.929 -26.684 1.00 76.38 192 LEU A C 1
ATOM 1568 O O . LEU A 1 192 ? 28.159 -19.584 -26.976 1.00 76.38 192 LEU A O 1
ATOM 1572 N N . VAL A 1 193 ? 26.734 -21.169 -26.281 1.00 76.00 193 VAL A N 1
ATOM 1573 C CA . VAL A 1 193 ? 27.743 -22.238 -26.225 1.00 76.00 193 VAL A CA 1
ATOM 1574 C C . VAL A 1 193 ? 28.084 -22.746 -27.625 1.00 76.00 193 VAL A C 1
ATOM 1576 O O . VAL A 1 193 ? 29.257 -22.968 -27.919 1.00 76.00 193 VAL A O 1
ATOM 1579 N N . GLN A 1 194 ? 27.074 -22.950 -28.473 1.00 73.25 194 GLN A N 1
ATOM 1580 C CA . GLN A 1 194 ? 27.224 -23.591 -29.779 1.00 73.25 194 GLN A CA 1
ATOM 1581 C C . GLN A 1 194 ? 27.691 -22.632 -30.873 1.00 73.25 194 GLN A C 1
ATOM 1583 O O . GLN A 1 194 ? 28.572 -23.003 -31.640 1.00 73.25 194 GLN A O 1
ATOM 1588 N N . GLU A 1 195 ? 27.148 -21.416 -30.939 1.00 76.62 195 GLU A N 1
ATOM 1589 C CA . GLU A 1 195 ? 27.454 -20.474 -32.024 1.00 76.62 195 GLU A CA 1
ATOM 1590 C C . GLU A 1 195 ? 28.498 -19.425 -31.633 1.00 76.62 195 GLU A C 1
ATOM 1592 O O . GLU A 1 195 ? 29.314 -19.031 -32.463 1.00 76.62 195 GLU A O 1
ATOM 1597 N N . ALA A 1 196 ? 28.532 -19.003 -30.363 1.00 72.88 196 ALA A N 1
ATOM 1598 C CA . ALA A 1 196 ? 29.488 -18.000 -29.878 1.00 72.88 196 ALA A CA 1
ATOM 1599 C C . ALA A 1 196 ? 30.708 -18.599 -29.145 1.00 72.88 196 ALA A C 1
ATOM 1601 O O . ALA A 1 196 ? 31.595 -17.859 -28.716 1.00 72.88 196 ALA A O 1
ATOM 1602 N N . GLY A 1 197 ? 30.771 -19.928 -28.987 1.00 76.12 197 GLY A N 1
ATOM 1603 C CA . GLY A 1 197 ? 31.908 -20.631 -28.378 1.00 76.12 197 GLY A CA 1
ATOM 1604 C C . GLY A 1 197 ? 32.141 -20.312 -26.895 1.00 76.12 197 GLY A C 1
ATOM 1605 O O . GLY A 1 197 ? 33.242 -20.521 -26.377 1.00 76.12 197 GLY A O 1
ATOM 1606 N N . ILE A 1 198 ? 31.131 -19.790 -26.192 1.00 76.44 198 ILE A N 1
ATOM 1607 C CA . ILE A 1 198 ? 31.253 -19.397 -24.785 1.00 76.44 198 ILE A CA 1
ATOM 1608 C C . ILE A 1 198 ? 31.224 -20.650 -23.902 1.00 76.44 198 ILE A C 1
ATOM 1610 O O . ILE A 1 198 ? 30.305 -21.465 -23.970 1.00 76.44 198 ILE A O 1
ATOM 1614 N N . LYS A 1 199 ? 32.225 -20.809 -23.025 1.00 74.69 199 LYS A N 1
ATOM 1615 C CA . LYS A 1 199 ? 32.281 -21.947 -22.094 1.00 74.69 199 LYS A CA 1
ATOM 1616 C C . LYS A 1 199 ? 31.190 -21.836 -21.016 1.00 74.69 199 LYS A C 1
ATOM 1618 O O . LYS A 1 199 ? 31.082 -20.775 -20.397 1.00 74.69 199 LYS A O 1
ATOM 1623 N N . PRO A 1 200 ? 30.433 -22.913 -20.728 1.00 67.12 200 PRO A N 1
ATOM 1624 C CA . PRO A 1 200 ? 29.441 -22.923 -19.652 1.00 67.12 200 PRO A CA 1
ATOM 1625 C C . PRO A 1 200 ? 30.056 -22.526 -18.303 1.00 67.12 200 PRO A C 1
ATOM 1627 O O . PRO A 1 200 ? 31.083 -23.076 -17.904 1.00 67.12 200 PRO A O 1
ATOM 1630 N N . GLY A 1 201 ? 29.438 -21.584 -17.584 1.00 70.56 201 GLY A N 1
ATOM 1631 C CA . GLY A 1 201 ? 29.922 -21.136 -16.275 1.00 70.56 201 GLY A CA 1
ATOM 1632 C C . GLY A 1 201 ? 29.191 -19.907 -15.728 1.00 70.56 201 GLY A C 1
ATOM 1633 O O . GLY A 1 201 ? 28.248 -19.415 -16.343 1.00 70.56 201 GLY A O 1
ATOM 1634 N N . LYS A 1 202 ? 29.660 -19.381 -14.582 1.00 65.12 202 LYS A N 1
ATOM 1635 C CA . LYS A 1 202 ? 29.084 -18.206 -13.881 1.00 65.12 202 LYS A CA 1
ATOM 1636 C C . LYS A 1 202 ? 28.911 -16.955 -14.758 1.00 65.12 202 LYS A C 1
ATOM 1638 O O . LYS A 1 202 ? 28.133 -16.086 -14.400 1.00 65.12 202 LYS A O 1
ATOM 1643 N N . ILE A 1 203 ? 29.621 -16.874 -15.883 1.00 64.62 203 ILE A N 1
ATOM 1644 C CA . ILE A 1 203 ? 29.572 -15.757 -16.836 1.00 64.62 203 ILE A CA 1
ATOM 1645 C C . ILE A 1 203 ? 28.240 -15.723 -17.625 1.00 64.62 203 ILE A C 1
ATOM 1647 O O . ILE A 1 203 ? 27.893 -14.681 -18.163 1.00 64.62 203 ILE A O 1
ATOM 1651 N N . MET A 1 204 ? 27.469 -16.823 -17.675 1.00 56.12 204 MET A N 1
ATOM 1652 C CA . MET A 1 204 ? 26.193 -16.911 -18.419 1.00 56.12 204 MET A CA 1
ATOM 1653 C C . MET A 1 204 ? 24.915 -16.635 -17.597 1.00 56.12 204 MET A C 1
ATOM 1655 O O . MET A 1 204 ? 23.820 -16.723 -18.156 1.00 56.12 204 MET A O 1
ATOM 1659 N N . GLY A 1 205 ? 25.029 -16.411 -16.281 1.00 51.62 205 GLY A N 1
ATOM 1660 C CA . GLY A 1 205 ? 23.892 -16.339 -15.345 1.00 51.62 205 GLY A CA 1
ATOM 1661 C C . GLY A 1 205 ? 23.068 -15.068 -15.467 1.00 51.62 205 GLY A C 1
ATOM 1662 O O . GLY A 1 205 ? 23.679 -14.000 -15.271 1.00 51.62 205 GLY A O 1
#

Sequence (205 aa):
AVRFGSQLDFKVELDTFNAIKKNSHLLEKIAIERIHVEWVKLLLGKNPKQGLKEFLDTELYKYCPLFTDKYAELKSILELSDFKLNTEEECWTLLSDVFKLKDTDISNLLRSWKSSNNIIKYVIAASLCVQKIKDSKLDIETYYQNGLEIILTANQIAKIRGFGMDDNELKINYDKLPIKSRKEMKINGKDLVQEAGIKPGKIMG

Foldseek 3Di:
DLLCCQAVVDDDDDVRLVVLLVCLLCCLVDDLLVVLVSLLSLQQHPHNLSSLVSCLVSVNLCNHPPRVPVSVLSVVLNVWDDAHDDDPLLSLLLSCVSVVHALVRLLVRCVSSVHDPVSSVLSNLLNVLLVCLVVVNDDLVSCQPNPLVSNVSSLSSCVRVPRHDDSVVSVVSSVPNPDNYPVPPPDDPVCCCPVVVDDDDPVRD